Protein AF-A0A060JPW5-F1 (afdb_monomer)

Secondary structure (DSSP, 8-state):
--HHHHHHHHHHHHTTSS-------------TTS-SEEEEPPPPEEE-SSEEEEEEEEEE-SSS-EEEEEEEEESSTTEE--S-EEEEE-TT-EEEEEEEEEE-S-EEEEEEEEEE-TTS-EEEEEEEEEEEE-TTHHHHHHHHHHHHHHHHHHHHHHHHHHHHHHHHHHHHHHHHHHHHHTT-

Solvent-accessible surface area (backbone atoms only — not comparable to full-atom values): 10565 Å² total; per-residue (Å²): 143,62,64,69,61,51,50,53,53,51,53,57,58,62,69,66,71,78,80,76,80,76,75,75,77,81,75,74,74,76,61,88,74,79,56,50,55,38,73,50,88,70,78,83,46,80,39,78,46,44,59,52,65,49,74,44,37,36,37,28,52,42,84,56,71,44,66,35,30,40,32,54,46,58,78,49,87,37,46,49,58,59,81,60,46,82,45,79,34,48,36,66,31,75,41,74,46,72,45,61,37,35,51,73,44,70,46,81,42,44,34,43,32,39,37,24,40,90,86,69,49,70,41,62,74,69,46,78,43,56,34,39,34,40,49,61,53,64,59,54,51,50,51,53,53,52,50,50,52,53,50,52,50,52,52,51,50,53,53,51,55,55,53,54,50,55,52,52,63,45,51,56,51,52,54,53,52,52,58,62,66,74,74,120

Nearest PDB structures (foldseek):
  7e1y-assembly1_H  TM=8.013E-01  e=3.112E-05  Staphylothermus marinus F1
  7ad7-assembly1_A  TM=7.385E-01  e=9.198E-05  Homo sapiens
  8jmw-assembly1_A  TM=6.868E-01  e=1.762E-04  Bacillus amyloliquefaciens
  1m1s-assembly1_A  TM=5.688E-01  e=4.308E-05  Caenorhabditis elegans
  1row-assembly2_B  TM=5.846E-01  e=3.971E-04  Caenorhabditis elegans

pLDDT: mean 78.48, std 16.04, range [42.69, 98.31]

Mean predicted aligned error: 15.2 Å

Structure (mmCIF, N/CA/C/O backbone):
data_AF-A0A060JPW5-F1
#
_entry.id   AF-A0A060JPW5-F1
#
loop_
_atom_site.group_PDB
_atom_site.id
_atom_site.type_symbol
_atom_site.label_atom_id
_atom_site.label_alt_id
_atom_site.label_comp_id
_atom_site.label_asym_id
_atom_site.label_entity_id
_atom_site.label_seq_id
_atom_site.pdbx_PDB_ins_code
_atom_site.Cartn_x
_atom_site.Cartn_y
_atom_site.Cartn_z
_atom_site.occupancy
_atom_site.B_iso_or_equiv
_atom_site.auth_seq_id
_atom_site.auth_comp_id
_atom_site.auth_asym_id
_atom_site.auth_atom_id
_atom_site.pdbx_PDB_model_num
ATOM 1 N N . MET A 1 1 ? 50.101 -51.373 -5.325 1.00 61.00 1 MET A N 1
ATOM 2 C CA . MET A 1 1 ? 49.292 -50.523 -4.421 1.00 61.00 1 MET A CA 1
ATOM 3 C C . MET A 1 1 ? 49.277 -49.040 -4.855 1.00 61.00 1 MET A C 1
ATOM 5 O O . MET A 1 1 ? 49.108 -48.170 -4.012 1.00 61.00 1 MET A O 1
ATOM 9 N N . ASP A 1 2 ? 49.403 -48.739 -6.162 1.00 61.19 2 ASP A N 1
ATOM 10 C CA . ASP A 1 2 ? 49.471 -47.357 -6.699 1.00 61.19 2 ASP A CA 1
ATOM 11 C C . ASP A 1 2 ? 48.404 -47.020 -7.761 1.00 61.19 2 ASP A C 1
ATOM 13 O O . ASP A 1 2 ? 48.272 -45.867 -8.169 1.00 61.19 2 ASP A O 1
ATOM 17 N N . CYS A 1 3 ? 47.592 -47.993 -8.191 1.00 53.66 3 CYS A N 1
ATOM 18 C CA . CYS A 1 3 ? 46.545 -47.762 -9.194 1.00 53.66 3 CYS A CA 1
ATOM 19 C C . CYS A 1 3 ? 45.312 -47.058 -8.590 1.00 53.66 3 CYS A C 1
ATOM 21 O O . CYS A 1 3 ? 44.763 -46.134 -9.186 1.00 53.66 3 CYS A O 1
ATOM 23 N N . GLU A 1 4 ? 44.946 -47.387 -7.347 1.00 60.31 4 GLU A N 1
ATOM 24 C CA . GLU A 1 4 ? 43.792 -46.789 -6.660 1.00 60.31 4 GLU A CA 1
ATOM 25 C C . GLU A 1 4 ? 43.984 -45.285 -6.381 1.00 60.31 4 GLU A C 1
ATOM 27 O O . GLU A 1 4 ? 43.052 -44.490 -6.501 1.00 60.31 4 GLU A O 1
ATOM 32 N N . LYS A 1 5 ? 45.222 -44.859 -6.084 1.00 56.62 5 LYS A N 1
ATOM 33 C CA . LYS A 1 5 ? 45.563 -43.444 -5.857 1.00 56.62 5 LYS A CA 1
ATOM 34 C C . LYS A 1 5 ? 45.535 -42.625 -7.150 1.00 56.62 5 LYS A C 1
ATOM 36 O O . LYS A 1 5 ? 45.153 -41.456 -7.123 1.00 56.62 5 LYS A O 1
ATOM 41 N N . ARG A 1 6 ? 45.912 -43.231 -8.283 1.00 58.97 6 ARG A N 1
ATOM 42 C CA . ARG A 1 6 ? 45.837 -42.612 -9.620 1.00 58.97 6 ARG A CA 1
ATOM 43 C C . ARG A 1 6 ? 44.385 -42.487 -10.083 1.00 58.97 6 ARG A C 1
ATOM 45 O O . ARG A 1 6 ? 44.013 -41.432 -10.584 1.00 58.97 6 ARG A O 1
ATOM 52 N N . LEU A 1 7 ? 43.562 -43.502 -9.819 1.00 60.56 7 LEU A N 1
ATOM 53 C CA . LEU A 1 7 ? 42.135 -43.505 -10.142 1.00 60.56 7 LEU A CA 1
ATOM 54 C C . LEU A 1 7 ? 41.361 -42.450 -9.334 1.00 60.56 7 LEU A C 1
ATOM 56 O O . LEU A 1 7 ? 40.610 -41.670 -9.911 1.00 60.56 7 LEU A O 1
ATOM 60 N N . LYS A 1 8 ? 41.623 -42.332 -8.024 1.00 54.22 8 LYS A N 1
ATOM 61 C CA . LYS A 1 8 ? 41.044 -41.271 -7.177 1.00 54.22 8 LYS A CA 1
ATOM 62 C C . LYS A 1 8 ? 41.496 -39.865 -7.603 1.00 54.22 8 LYS A C 1
ATOM 64 O O . LYS A 1 8 ? 40.681 -38.947 -7.601 1.00 54.22 8 LYS A O 1
ATOM 69 N N . LYS A 1 9 ? 42.758 -39.693 -8.032 1.00 56.84 9 LYS A N 1
ATOM 70 C CA . LYS A 1 9 ? 43.257 -38.416 -8.587 1.00 56.84 9 LYS A CA 1
ATOM 71 C C . LYS A 1 9 ? 42.586 -38.041 -9.910 1.00 56.84 9 LYS A C 1
ATOM 73 O O . LYS A 1 9 ? 42.303 -36.868 -10.113 1.00 56.84 9 LYS A O 1
ATOM 78 N N . LEU A 1 10 ? 42.313 -39.009 -10.785 1.00 58.03 10 LEU A N 1
ATOM 79 C CA . LEU A 1 10 ? 41.628 -38.760 -12.058 1.00 58.03 10 LEU A CA 1
ATOM 80 C C . LEU A 1 10 ? 40.139 -38.437 -11.854 1.00 58.03 10 LEU A C 1
ATOM 82 O O . LEU A 1 10 ? 39.627 -37.531 -12.504 1.00 58.03 10 LEU A O 1
ATOM 86 N N . ILE A 1 11 ? 39.475 -39.085 -10.890 1.00 57.72 11 ILE A N 1
ATOM 87 C CA . ILE A 1 11 ? 38.088 -38.765 -10.505 1.00 57.72 11 ILE A CA 1
ATOM 88 C C . ILE A 1 11 ? 37.996 -37.364 -9.878 1.00 57.72 11 ILE A C 1
ATOM 90 O O . ILE A 1 11 ? 37.073 -36.615 -10.189 1.00 57.72 11 ILE A O 1
ATOM 94 N N . ALA A 1 12 ? 38.976 -36.967 -9.058 1.00 52.72 12 ALA A N 1
ATOM 95 C CA . ALA A 1 12 ? 39.021 -35.628 -8.467 1.00 52.72 12 ALA A CA 1
ATOM 96 C C . ALA A 1 12 ? 39.239 -34.512 -9.508 1.00 52.72 12 ALA A C 1
ATOM 98 O O . ALA A 1 12 ? 38.725 -33.411 -9.334 1.00 52.72 12 ALA A O 1
ATOM 99 N N . ILE A 1 13 ? 39.958 -34.792 -10.601 1.00 53.81 13 ILE A N 1
ATOM 100 C CA . ILE A 1 13 ? 40.148 -33.835 -11.703 1.00 53.81 13 ILE A CA 1
ATOM 101 C C . ILE A 1 13 ? 38.883 -33.742 -12.570 1.00 53.81 13 ILE A C 1
ATOM 103 O O . ILE A 1 13 ? 38.528 -32.651 -13.007 1.00 53.81 13 ILE A O 1
ATOM 107 N N . LEU A 1 14 ? 38.150 -34.845 -12.761 1.00 49.16 14 LEU A N 1
ATOM 108 C CA . LEU A 1 14 ? 36.895 -34.835 -13.523 1.00 49.16 14 LEU A CA 1
ATOM 109 C C . LEU A 1 14 ? 35.758 -34.097 -12.785 1.00 49.16 14 LEU A C 1
ATOM 111 O O . LEU A 1 14 ? 34.927 -33.451 -13.417 1.00 49.16 14 LEU A O 1
ATOM 115 N N . LEU A 1 15 ? 35.754 -34.128 -11.447 1.00 45.34 15 LEU A N 1
ATOM 116 C CA . LEU A 1 15 ? 34.790 -33.401 -10.605 1.00 45.34 15 LEU A CA 1
ATOM 117 C C . LEU A 1 15 ? 35.038 -31.883 -10.531 1.00 45.34 15 LEU A C 1
ATOM 119 O O . LEU A 1 15 ? 34.182 -31.156 -10.035 1.00 45.34 15 LEU A O 1
ATOM 123 N N . ALA A 1 16 ? 36.163 -31.390 -11.056 1.00 43.91 16 ALA A N 1
ATOM 124 C CA . ALA A 1 16 ? 36.493 -29.963 -11.070 1.00 43.91 16 ALA A CA 1
ATOM 125 C C . ALA A 1 16 ? 36.039 -29.223 -12.348 1.00 43.91 16 ALA A C 1
ATOM 127 O O . ALA A 1 16 ? 36.183 -28.006 -12.425 1.00 43.91 16 ALA A O 1
ATOM 128 N N . VAL A 1 17 ? 35.486 -29.923 -13.350 1.00 47.47 17 VAL A N 1
ATOM 129 C CA . VAL A 1 17 ? 35.137 -29.325 -14.661 1.00 47.47 17 VAL A CA 1
ATOM 130 C C . VAL A 1 17 ? 33.642 -28.972 -14.789 1.00 47.47 17 VAL A C 1
ATOM 132 O O . VAL A 1 17 ? 33.237 -28.320 -15.744 1.00 47.47 17 VAL A O 1
ATOM 135 N N . ALA A 1 18 ? 32.802 -29.310 -13.806 1.00 47.91 18 ALA A N 1
ATOM 136 C CA . ALA A 1 18 ? 31.350 -29.092 -13.891 1.00 47.91 18 ALA A CA 1
ATOM 137 C C . ALA A 1 18 ? 30.840 -27.762 -13.292 1.00 47.91 18 ALA A C 1
ATOM 139 O O . ALA A 1 18 ? 29.632 -27.561 -13.187 1.00 47.91 18 ALA A O 1
ATOM 140 N N . SER A 1 19 ? 31.718 -26.834 -12.909 1.00 50.81 19 SER A N 1
ATOM 141 C CA . SER A 1 19 ? 31.329 -25.548 -12.310 1.00 50.81 19 SER A CA 1
ATOM 142 C C . SER A 1 19 ? 31.611 -24.367 -13.235 1.00 50.81 19 SER A C 1
ATOM 144 O O . SER A 1 19 ? 32.435 -23.513 -12.930 1.00 50.81 19 SER A O 1
ATOM 146 N N . VAL A 1 20 ? 30.900 -24.305 -14.363 1.00 49.97 20 VAL A N 1
ATOM 147 C CA . VAL A 1 20 ? 30.745 -23.071 -15.151 1.00 49.97 20 VAL A CA 1
ATOM 148 C C . VAL A 1 20 ? 29.283 -22.940 -15.593 1.00 49.97 20 VAL A C 1
ATOM 150 O O . VAL A 1 20 ? 28.957 -22.923 -16.772 1.00 49.97 20 VAL A O 1
ATOM 153 N N . PHE A 1 21 ? 28.367 -22.843 -14.628 1.00 48.66 21 PHE A N 1
ATOM 154 C CA . PHE A 1 21 ? 27.161 -22.046 -14.848 1.00 48.66 21 PHE A CA 1
ATOM 155 C C . PHE A 1 21 ? 27.532 -20.612 -14.483 1.00 48.66 21 PHE A C 1
ATOM 157 O O . PHE A 1 21 ? 27.471 -20.208 -13.323 1.00 48.66 21 PHE A O 1
ATOM 164 N N . VAL A 1 22 ? 28.002 -19.863 -15.483 1.00 51.06 22 VAL A N 1
ATOM 165 C CA . VAL A 1 22 ? 28.142 -18.410 -15.387 1.00 51.06 22 VAL A CA 1
ATOM 166 C C . VAL A 1 22 ? 26.735 -17.861 -15.186 1.00 51.06 22 VAL A C 1
ATOM 168 O O . VAL A 1 22 ? 25.954 -17.761 -16.129 1.00 51.06 22 VAL A O 1
ATOM 171 N N . GLY A 1 23 ? 26.390 -17.543 -13.939 1.00 42.69 23 GLY A N 1
ATOM 172 C CA . GLY A 1 23 ? 25.286 -16.640 -13.664 1.00 42.69 23 GLY A CA 1
ATOM 173 C C . GLY A 1 23 ? 25.625 -15.325 -14.344 1.00 42.69 23 GLY A C 1
ATOM 174 O O . GLY A 1 23 ? 26.547 -14.633 -13.919 1.00 42.69 23 GLY A O 1
ATOM 175 N N . VAL A 1 24 ? 24.942 -15.022 -15.446 1.00 61.81 24 VAL A N 1
ATOM 176 C CA . VAL A 1 24 ? 25.080 -13.731 -16.116 1.00 61.81 24 VAL A CA 1
ATOM 177 C C . VAL A 1 24 ? 24.700 -12.674 -15.078 1.00 61.81 24 VAL A C 1
ATOM 179 O O . VAL A 1 24 ? 23.572 -12.721 -14.578 1.00 61.81 24 VAL A O 1
ATOM 182 N N . PRO A 1 25 ? 25.592 -11.744 -14.693 1.00 49.09 25 PRO A N 1
ATOM 183 C CA . PRO A 1 25 ? 25.147 -10.605 -13.917 1.00 49.09 25 PRO A CA 1
ATOM 184 C C . PRO A 1 25 ? 24.157 -9.852 -14.805 1.00 49.09 25 PRO A C 1
ATOM 186 O O . PRO A 1 25 ? 24.499 -9.415 -15.907 1.00 49.09 25 PRO A O 1
ATOM 189 N N . ALA A 1 26 ? 22.906 -9.762 -14.355 1.00 48.16 26 ALA A N 1
ATOM 190 C CA . ALA A 1 26 ? 21.937 -8.850 -14.931 1.00 48.16 26 ALA A CA 1
ATOM 191 C C . ALA A 1 26 ? 22.532 -7.450 -14.772 1.00 48.16 26 ALA A C 1
ATOM 193 O O . ALA A 1 26 ? 22.539 -6.878 -13.681 1.00 48.16 26 ALA A O 1
ATOM 194 N N . HIS A 1 27 ? 23.131 -6.945 -15.846 1.00 45.03 27 HIS A N 1
ATOM 195 C CA . HIS A 1 27 ? 23.618 -5.585 -15.895 1.00 45.03 27 HIS A CA 1
ATOM 196 C C . HIS A 1 27 ? 22.369 -4.713 -15.834 1.00 45.03 27 HIS A C 1
ATOM 198 O O . HIS A 1 27 ? 21.621 -4.613 -16.806 1.00 45.03 27 HIS A O 1
ATOM 204 N N . ALA A 1 28 ? 22.101 -4.149 -14.658 1.00 48.56 28 ALA A N 1
ATOM 205 C CA . ALA A 1 28 ? 21.152 -3.064 -14.527 1.00 48.56 28 ALA A CA 1
ATOM 206 C C . ALA A 1 28 ? 21.654 -1.951 -15.449 1.00 48.56 28 ALA A C 1
ATOM 208 O O . ALA A 1 28 ? 22.717 -1.379 -15.209 1.00 48.56 28 ALA A O 1
ATOM 209 N N . VAL A 1 29 ? 20.931 -1.710 -16.543 1.00 47.00 29 VAL A N 1
ATOM 210 C CA . VAL A 1 29 ? 21.206 -0.594 -17.444 1.00 47.00 29 VAL A CA 1
ATOM 211 C C . VAL A 1 29 ? 20.957 0.675 -16.637 1.00 47.00 29 VAL A C 1
ATOM 213 O O . VAL A 1 29 ? 19.820 1.086 -16.417 1.00 47.00 29 VAL A O 1
ATOM 216 N N . GLU A 1 30 ? 22.031 1.255 -16.113 1.00 47.31 30 GLU A N 1
ATOM 217 C CA . GLU A 1 30 ? 22.015 2.582 -15.520 1.00 47.31 30 GLU A CA 1
ATOM 218 C C . GLU A 1 30 ? 22.024 3.575 -16.684 1.00 47.31 30 GLU A C 1
ATOM 220 O O . GLU A 1 30 ? 23.084 3.962 -17.176 1.00 47.31 30 GLU A O 1
ATOM 225 N N . THR A 1 31 ? 20.838 3.931 -17.192 1.00 50.12 31 THR A N 1
ATOM 226 C CA . THR A 1 31 ? 20.723 5.028 -18.155 1.00 50.12 31 THR A CA 1
ATOM 227 C C . THR A 1 31 ? 21.075 6.322 -17.431 1.00 50.12 31 THR A C 1
ATOM 229 O O . THR A 1 31 ? 20.327 6.852 -16.610 1.00 50.12 31 THR A O 1
ATOM 232 N N . LYS A 1 32 ? 22.286 6.805 -17.702 1.00 51.19 32 LYS A N 1
ATOM 233 C CA . LYS A 1 32 ? 22.878 7.998 -17.096 1.00 51.19 32 LYS A CA 1
ATOM 234 C C . LYS A 1 32 ? 22.275 9.314 -17.609 1.00 51.19 32 LYS A C 1
ATOM 236 O O . LYS A 1 32 ? 22.702 10.367 -17.152 1.00 51.19 32 LYS A O 1
ATOM 241 N N . ASP A 1 33 ? 21.251 9.254 -18.464 1.00 49.88 33 ASP A N 1
ATOM 242 C CA . ASP A 1 33 ? 20.794 10.397 -19.266 1.00 49.88 33 ASP A CA 1
ATOM 243 C C . ASP A 1 33 ? 19.310 10.767 -19.074 1.00 49.88 33 ASP A C 1
ATOM 245 O O . ASP A 1 33 ? 18.743 11.510 -19.865 1.00 49.88 33 ASP A O 1
ATOM 249 N N . GLY A 1 34 ? 18.635 10.273 -18.029 1.00 61.44 34 GLY A N 1
ATOM 250 C CA . GLY A 1 34 ? 17.226 10.628 -17.766 1.00 61.44 34 GLY A CA 1
ATOM 251 C C . GLY A 1 34 ? 16.216 10.059 -18.778 1.00 61.44 34 GLY A C 1
ATOM 252 O O . GLY A 1 34 ? 15.005 10.197 -18.591 1.00 61.44 34 GLY A O 1
ATOM 253 N N . GLU A 1 35 ? 16.696 9.362 -19.805 1.00 71.44 35 GLU A N 1
ATOM 254 C CA . GLU A 1 35 ? 15.904 8.546 -20.717 1.00 71.44 35 GLU A CA 1
ATOM 255 C C . GLU A 1 35 ? 15.689 7.138 -20.135 1.00 71.44 35 GLU A C 1
ATOM 257 O O . GLU A 1 35 ? 16.626 6.464 -19.700 1.00 71.44 35 GLU A O 1
ATOM 262 N N . GLY A 1 36 ? 14.434 6.697 -20.062 1.00 79.81 36 GLY A N 1
ATOM 263 C CA . GLY A 1 36 ? 14.046 5.427 -19.467 1.00 79.81 36 GLY A CA 1
ATOM 264 C C . GLY A 1 36 ? 12.660 5.434 -18.826 1.00 79.81 36 GLY A C 1
ATOM 265 O O . GLY A 1 36 ? 11.957 6.442 -18.754 1.00 79.81 36 GLY A O 1
ATOM 266 N N . ILE A 1 37 ? 12.280 4.269 -18.306 1.00 80.25 37 ILE A N 1
ATOM 267 C CA . ILE A 1 37 ? 11.094 4.116 -17.463 1.00 80.25 37 ILE A CA 1
ATOM 268 C C . ILE A 1 37 ? 11.555 3.893 -16.040 1.00 80.25 37 ILE A C 1
ATOM 270 O O . ILE A 1 37 ? 12.360 3.002 -15.776 1.00 80.25 37 ILE A O 1
ATOM 274 N N . TYR A 1 38 ? 11.051 4.695 -15.113 1.00 81.19 38 TYR A N 1
ATOM 275 C CA . TYR A 1 38 ? 11.470 4.606 -13.723 1.00 81.19 38 TYR A CA 1
ATOM 276 C C . TYR A 1 38 ? 10.357 5.004 -12.760 1.00 81.19 38 TYR A C 1
ATOM 278 O O . TYR A 1 38 ? 9.448 5.774 -13.085 1.00 81.19 38 TYR A O 1
ATOM 286 N N . ILE A 1 39 ? 10.438 4.453 -11.547 1.00 79.00 39 ILE A N 1
ATOM 287 C CA . ILE A 1 39 ? 9.568 4.838 -10.439 1.00 79.00 39 ILE A CA 1
ATOM 288 C C . ILE A 1 39 ? 10.030 6.201 -9.922 1.00 79.00 39 ILE A C 1
ATOM 290 O O . ILE A 1 39 ? 11.198 6.377 -9.573 1.00 79.00 39 ILE A O 1
ATOM 294 N N . VAL A 1 40 ? 9.103 7.150 -9.829 1.00 77.00 40 VAL A N 1
ATOM 295 C CA . VAL A 1 40 ? 9.313 8.410 -9.115 1.00 77.00 40 VAL A CA 1
ATOM 296 C C . VAL A 1 40 ? 8.938 8.172 -7.655 1.00 77.00 40 VAL A C 1
ATOM 298 O O . VAL A 1 40 ? 7.798 7.816 -7.350 1.00 77.00 40 VAL A O 1
ATOM 301 N N . THR A 1 41 ? 9.907 8.305 -6.748 1.00 61.19 41 THR A N 1
ATOM 302 C CA . THR A 1 41 ? 9.715 8.031 -5.317 1.00 61.19 41 THR A CA 1
ATOM 303 C C . THR A 1 41 ? 8.591 8.895 -4.739 1.00 61.19 41 THR A C 1
ATOM 305 O O . THR A 1 41 ? 8.693 10.119 -4.715 1.00 61.19 41 THR A O 1
ATOM 308 N N . GLY A 1 42 ? 7.524 8.249 -4.262 1.00 60.16 42 GLY A N 1
ATOM 309 C CA . GLY A 1 42 ? 6.471 8.881 -3.465 1.00 60.16 42 GLY A CA 1
ATOM 310 C C . GLY A 1 42 ? 6.832 8.944 -1.975 1.00 60.16 42 GLY A C 1
ATOM 311 O O . GLY A 1 42 ? 7.703 8.213 -1.507 1.00 60.16 42 GLY A O 1
ATOM 312 N N . SER A 1 43 ? 6.169 9.834 -1.234 1.00 52.44 43 SER A N 1
ATOM 313 C CA . SER A 1 43 ? 6.354 10.050 0.213 1.00 52.44 43 SER A CA 1
ATOM 314 C C . SER A 1 43 ? 5.851 8.879 1.084 1.00 52.44 43 SER A C 1
ATOM 316 O O . SER A 1 43 ? 5.176 7.983 0.581 1.00 52.44 43 SER A O 1
ATOM 318 N N . GLU A 1 44 ? 6.168 8.885 2.393 1.00 56.56 44 GLU A N 1
ATOM 319 C CA . GLU A 1 44 ? 5.706 7.871 3.367 1.00 56.56 44 GLU A CA 1
ATOM 320 C C . GLU A 1 44 ? 4.172 7.718 3.377 1.00 56.56 44 GLU A C 1
ATOM 322 O O . GLU A 1 44 ? 3.441 8.710 3.341 1.00 56.56 44 GLU A O 1
ATOM 327 N N . ILE A 1 45 ? 3.674 6.475 3.453 1.00 60.00 45 ILE A N 1
ATOM 328 C CA . ILE A 1 45 ? 2.237 6.163 3.359 1.00 60.00 45 ILE A CA 1
ATOM 329 C C . ILE A 1 45 ? 1.739 5.574 4.683 1.00 60.00 45 ILE A C 1
ATOM 331 O O . ILE A 1 45 ? 2.235 4.549 5.150 1.00 60.00 45 ILE A O 1
ATOM 335 N N . ASN A 1 46 ? 0.703 6.179 5.268 1.00 61.16 46 ASN A N 1
ATOM 336 C CA . ASN A 1 46 ? 0.004 5.629 6.432 1.00 61.16 46 ASN A CA 1
ATOM 337 C C . ASN A 1 46 ? -1.290 4.930 5.996 1.00 61.16 46 ASN A C 1
ATOM 339 O O . ASN A 1 46 ? -2.128 5.539 5.329 1.00 61.16 46 ASN A O 1
ATOM 343 N N . LEU A 1 47 ? -1.466 3.662 6.375 1.00 64.12 47 LEU A N 1
ATOM 344 C CA . LEU A 1 47 ? -2.646 2.880 6.022 1.00 64.12 47 LEU A CA 1
ATOM 345 C C . LEU A 1 47 ? -3.610 2.794 7.212 1.00 64.12 47 LEU A C 1
ATOM 347 O O . LEU A 1 47 ? -3.321 2.154 8.223 1.00 64.12 47 LEU A O 1
ATOM 351 N N . VAL A 1 48 ? -4.782 3.414 7.055 1.00 60.19 48 VAL A N 1
ATOM 352 C CA . VAL A 1 48 ? -5.817 3.535 8.104 1.00 60.19 48 VAL A CA 1
ATOM 353 C C . VAL A 1 48 ? -6.983 2.549 7.895 1.00 60.19 48 VAL A C 1
ATOM 355 O O . VAL A 1 48 ? -7.984 2.609 8.597 1.00 60.19 48 VAL A O 1
ATOM 358 N N . ALA A 1 49 ? -6.879 1.637 6.924 1.00 60.84 49 ALA A N 1
ATOM 359 C CA . ALA A 1 49 ? -7.944 0.702 6.551 1.00 60.84 49 ALA A CA 1
ATOM 360 C C . ALA A 1 49 ? -7.404 -0.713 6.283 1.00 60.84 49 ALA A C 1
ATOM 362 O O . ALA A 1 49 ? -6.219 -0.888 5.990 1.00 60.84 49 ALA A O 1
ATOM 363 N N . ARG A 1 50 ? -8.281 -1.730 6.339 1.00 65.06 50 ARG A N 1
ATOM 364 C CA . ARG A 1 50 ? -7.927 -3.137 6.045 1.00 65.06 50 ARG A CA 1
ATOM 365 C C . ARG A 1 50 ? -7.483 -3.364 4.599 1.00 65.06 50 ARG A C 1
ATOM 367 O O . ARG A 1 50 ? -6.698 -4.267 4.342 1.00 65.06 50 ARG A O 1
ATOM 374 N N . SER A 1 51 ? -7.963 -2.560 3.658 1.00 74.75 51 SER A N 1
ATOM 375 C CA . SER A 1 51 ? -7.541 -2.598 2.259 1.00 74.75 51 SER A CA 1
ATOM 376 C C . SER A 1 51 ? -7.368 -1.178 1.731 1.00 74.75 51 SER A C 1
ATOM 378 O O . SER A 1 51 ? -8.085 -0.2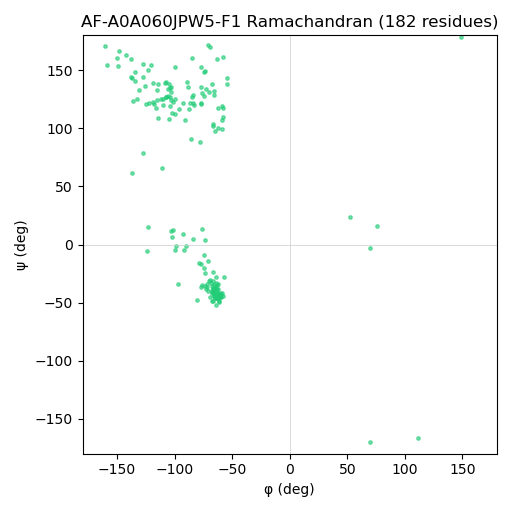64 2.140 1.00 74.75 51 SER A O 1
ATOM 380 N N . SER A 1 52 ? -6.375 -0.966 0.869 1.00 80.38 52 SER A N 1
ATOM 381 C CA . SER A 1 52 ? -6.163 0.316 0.187 1.00 80.38 52 SER A CA 1
ATOM 382 C C . SER A 1 52 ? -5.291 0.137 -1.048 1.00 80.38 52 SER A C 1
ATOM 384 O O . SER A 1 52 ? -4.716 -0.925 -1.271 1.00 80.38 52 SER A O 1
ATOM 386 N N . ASN A 1 53 ? -5.184 1.191 -1.848 1.00 86.19 53 ASN A N 1
ATOM 387 C CA . ASN A 1 53 ? -4.306 1.238 -3.003 1.00 86.19 53 ASN A CA 1
ATOM 388 C C . ASN A 1 53 ? -3.076 2.083 -2.691 1.00 86.19 53 ASN A C 1
ATOM 390 O O . ASN A 1 53 ? -3.195 3.245 -2.307 1.00 86.19 53 ASN A O 1
ATOM 394 N N . ILE A 1 54 ? -1.897 1.515 -2.918 1.00 85.44 54 ILE A N 1
ATOM 395 C CA . ILE A 1 54 ? -0.632 2.238 -2.840 1.00 85.44 54 ILE A CA 1
ATOM 396 C C . ILE A 1 54 ? -0.389 2.937 -4.179 1.00 85.44 54 ILE A C 1
ATOM 398 O O . ILE A 1 54 ? -0.347 2.251 -5.205 1.00 85.44 54 ILE A O 1
ATOM 402 N N . PRO A 1 55 ? -0.241 4.274 -4.201 1.00 88.19 55 PRO A N 1
ATOM 403 C CA . PRO A 1 55 ? 0.121 4.994 -5.409 1.00 88.19 55 PRO A CA 1
ATOM 404 C C . PRO A 1 55 ? 1.621 4.841 -5.683 1.00 88.19 55 PRO A C 1
ATOM 406 O O . PRO A 1 55 ? 2.455 5.232 -4.869 1.00 88.19 55 PRO A O 1
ATOM 409 N N . ILE A 1 56 ? 1.965 4.305 -6.850 1.00 87.00 56 ILE A N 1
ATOM 410 C CA . ILE A 1 56 ? 3.337 4.276 -7.366 1.00 87.00 56 ILE A CA 1
ATOM 411 C C . ILE A 1 56 ? 3.364 5.106 -8.642 1.00 87.00 56 ILE A C 1
ATOM 413 O O . ILE A 1 56 ? 2.676 4.786 -9.609 1.00 87.00 56 ILE A O 1
ATOM 417 N N . GLN A 1 57 ? 4.135 6.190 -8.643 1.00 89.12 57 GLN A N 1
ATOM 418 C CA . GLN A 1 57 ? 4.283 7.039 -9.820 1.00 89.12 57 GLN A CA 1
ATOM 419 C C . GLN A 1 57 ? 5.346 6.457 -10.744 1.00 89.12 57 GLN A C 1
ATOM 421 O O . GLN A 1 57 ? 6.460 6.162 -10.313 1.00 89.12 57 GLN A O 1
ATOM 426 N N . ILE A 1 58 ? 5.001 6.298 -12.015 1.00 89.75 58 ILE A N 1
ATOM 427 C CA . ILE A 1 58 ? 5.872 5.745 -13.046 1.00 89.75 58 ILE A CA 1
ATOM 428 C C . ILE A 1 58 ? 5.996 6.788 -14.135 1.00 89.75 58 ILE A C 1
ATOM 430 O O . ILE A 1 58 ? 4.990 7.200 -14.714 1.00 89.75 58 ILE A O 1
ATOM 434 N N . LYS A 1 59 ? 7.225 7.210 -14.409 1.00 89.00 59 LYS A N 1
ATOM 435 C CA . LYS A 1 59 ? 7.520 8.149 -15.482 1.00 89.00 59 LYS A CA 1
ATOM 436 C C . LYS A 1 59 ? 8.098 7.391 -16.667 1.00 89.00 59 LYS A C 1
ATOM 438 O O . LYS A 1 59 ? 9.008 6.583 -16.493 1.00 89.00 59 LYS A O 1
ATOM 443 N N . ASN A 1 60 ? 7.559 7.669 -17.846 1.00 90.62 60 ASN A N 1
ATOM 444 C CA . ASN A 1 60 ? 8.091 7.225 -19.122 1.00 90.62 60 ASN A CA 1
ATOM 445 C C . ASN A 1 60 ? 8.654 8.442 -19.857 1.00 90.62 60 ASN A C 1
ATOM 447 O O . ASN A 1 60 ? 7.921 9.395 -20.108 1.00 90.62 60 ASN A O 1
ATOM 451 N N . THR A 1 61 ? 9.948 8.434 -20.165 1.00 90.25 61 THR A N 1
ATOM 452 C CA . THR A 1 61 ? 10.575 9.485 -20.981 1.00 90.25 61 THR A CA 1
ATOM 453 C C . THR A 1 61 ? 10.742 9.093 -22.446 1.00 90.25 61 THR A C 1
ATOM 455 O O . THR A 1 61 ? 11.180 9.920 -23.235 1.00 90.25 61 THR A O 1
ATOM 458 N N . PHE A 1 62 ? 10.350 7.879 -22.845 1.00 89.50 62 PHE A N 1
ATOM 459 C CA . PHE A 1 62 ? 10.276 7.509 -24.258 1.00 89.50 62 PHE A CA 1
ATOM 460 C C . PHE A 1 62 ? 9.079 8.182 -24.935 1.00 89.50 62 PHE A C 1
ATOM 462 O O . PHE A 1 62 ? 8.037 8.354 -24.312 1.00 89.50 62 PHE A O 1
ATOM 469 N N . ALA A 1 63 ? 9.190 8.474 -26.233 1.00 91.19 63 ALA A N 1
ATOM 470 C CA . ALA A 1 63 ? 8.081 8.991 -27.044 1.00 91.19 63 ALA A CA 1
ATOM 471 C C . ALA A 1 63 ? 6.978 7.948 -27.322 1.00 91.19 63 ALA A C 1
ATOM 473 O O . ALA A 1 63 ? 5.886 8.292 -27.767 1.00 91.19 63 ALA A O 1
ATOM 474 N N . SER A 1 64 ? 7.254 6.665 -27.077 1.00 91.50 64 SER A N 1
ATOM 475 C CA . SER A 1 64 ? 6.326 5.560 -27.305 1.00 91.50 64 SER A CA 1
ATOM 476 C C . SER A 1 64 ? 5.626 5.102 -26.027 1.00 91.50 64 SER A C 1
ATOM 478 O O . SER A 1 64 ? 6.156 5.196 -24.918 1.00 91.50 64 SER A O 1
ATOM 480 N N . ASP A 1 65 ? 4.428 4.546 -26.202 1.00 92.38 65 ASP A N 1
ATOM 481 C CA . ASP A 1 65 ? 3.690 3.867 -25.141 1.00 92.38 65 ASP A CA 1
ATOM 482 C C . ASP A 1 65 ? 4.427 2.602 -24.693 1.00 92.38 65 ASP A C 1
ATOM 484 O O . ASP A 1 65 ? 4.780 1.756 -25.519 1.00 92.38 65 ASP A O 1
ATOM 488 N N . VAL A 1 66 ? 4.576 2.419 -23.380 1.00 90.88 66 VAL A N 1
ATOM 489 C CA . VAL A 1 66 ? 5.187 1.212 -22.819 1.00 90.88 66 VAL A CA 1
ATOM 490 C C . VAL A 1 66 ? 4.276 0.562 -21.789 1.00 90.88 66 VAL A C 1
ATOM 492 O O . VAL A 1 66 ? 3.662 1.221 -20.951 1.00 90.88 66 VAL A O 1
ATOM 495 N N . VAL A 1 67 ? 4.176 -0.765 -21.862 1.00 93.06 67 VAL A N 1
ATOM 496 C CA . VAL A 1 67 ? 3.454 -1.584 -20.888 1.00 93.06 67 VAL A CA 1
ATOM 497 C C . VAL A 1 67 ? 4.467 -2.251 -19.975 1.00 93.06 67 VAL A C 1
ATOM 499 O O . VAL A 1 67 ? 5.368 -2.950 -20.440 1.00 93.06 67 VAL A O 1
ATOM 502 N N . VAL A 1 68 ? 4.307 -2.036 -18.675 1.00 92.25 68 VAL A N 1
ATOM 503 C CA . VAL A 1 68 ? 5.204 -2.573 -17.653 1.00 92.25 68 VAL A CA 1
ATOM 504 C C . VAL A 1 68 ? 4.434 -3.316 -16.573 1.00 92.25 68 VAL A C 1
ATOM 506 O O . VAL A 1 68 ? 3.261 -3.034 -16.324 1.00 92.25 68 VAL A O 1
ATOM 509 N N . HIS A 1 69 ? 5.105 -4.248 -15.904 1.00 94.50 69 HIS A N 1
ATOM 510 C CA . HIS A 1 69 ? 4.589 -4.926 -14.725 1.00 94.50 69 HIS A CA 1
ATOM 511 C C . HIS A 1 69 ? 5.208 -4.326 -13.472 1.00 94.50 69 HIS A C 1
ATOM 513 O O . HIS A 1 69 ? 6.425 -4.293 -13.308 1.00 94.50 69 HIS A O 1
ATOM 519 N N . VAL A 1 70 ? 4.354 -3.842 -12.578 1.00 92.31 70 VAL A N 1
ATOM 520 C CA . VAL A 1 70 ? 4.770 -3.337 -11.274 1.00 92.31 70 VAL A CA 1
ATOM 521 C C . VAL A 1 70 ? 4.683 -4.472 -10.273 1.00 92.31 70 VAL A C 1
ATOM 523 O O . VAL A 1 70 ? 3.606 -5.028 -10.047 1.00 92.31 70 VAL A O 1
ATOM 526 N N . HIS A 1 71 ? 5.812 -4.778 -9.652 1.00 92.88 71 HIS A N 1
ATOM 527 C CA . HIS A 1 71 ? 5.921 -5.773 -8.601 1.00 92.88 71 HIS A CA 1
ATOM 528 C C . HIS A 1 71 ? 6.137 -5.085 -7.265 1.00 92.88 71 HIS A C 1
ATOM 530 O O . HIS A 1 71 ? 6.889 -4.115 -7.155 1.00 92.88 71 HIS A O 1
ATOM 536 N N . VAL A 1 72 ? 5.479 -5.601 -6.232 1.00 92.00 72 VAL A N 1
ATOM 537 C CA . VAL A 1 72 ? 5.618 -5.101 -4.869 1.00 92.00 72 VAL A CA 1
ATOM 538 C C . VAL A 1 72 ? 5.726 -6.289 -3.929 1.00 92.00 72 VAL A C 1
ATOM 540 O O . VAL A 1 72 ? 4.844 -7.142 -3.879 1.00 92.00 72 VAL A O 1
ATOM 543 N N . ARG A 1 73 ? 6.811 -6.336 -3.156 1.00 93.12 73 ARG A N 1
ATOM 544 C CA . ARG A 1 73 ? 7.062 -7.384 -2.169 1.00 93.12 73 ARG A CA 1
ATOM 545 C C . ARG A 1 73 ? 7.148 -6.796 -0.764 1.00 93.12 73 ARG A C 1
ATOM 547 O O . ARG A 1 73 ? 8.032 -5.973 -0.510 1.00 93.12 73 ARG A O 1
ATOM 554 N N . PRO A 1 74 ? 6.294 -7.236 0.167 1.00 93.00 74 PRO A N 1
ATOM 555 C CA . PRO A 1 74 ? 6.407 -6.847 1.561 1.00 93.00 74 PRO A CA 1
ATOM 556 C C . PRO A 1 74 ? 7.569 -7.577 2.248 1.00 93.00 74 PRO A C 1
ATOM 558 O O . PRO A 1 74 ? 7.892 -8.720 1.919 1.00 93.00 74 PRO A O 1
ATOM 561 N N . THR A 1 75 ? 8.202 -6.927 3.226 1.00 91.62 75 THR A N 1
ATOM 562 C CA . THR A 1 75 ? 9.256 -7.544 4.051 1.00 91.62 75 THR A CA 1
ATOM 563 C C . THR A 1 75 ? 8.715 -8.482 5.123 1.00 91.62 75 THR A C 1
ATOM 565 O O . THR A 1 75 ? 9.473 -9.275 5.674 1.00 91.62 75 THR A O 1
ATOM 568 N N . ASN A 1 76 ? 7.421 -8.404 5.437 1.00 90.38 76 ASN A N 1
ATOM 569 C CA . ASN A 1 76 ? 6.765 -9.257 6.418 1.00 90.38 76 ASN A CA 1
ATOM 570 C C . ASN A 1 76 ? 5.342 -9.630 5.970 1.00 90.38 76 ASN A C 1
ATOM 572 O O . ASN A 1 76 ? 4.756 -8.986 5.105 1.00 90.38 76 ASN A O 1
ATOM 576 N N . ALA A 1 77 ? 4.773 -10.667 6.586 1.00 88.69 77 ALA A N 1
ATOM 577 C CA . ALA A 1 77 ? 3.449 -11.193 6.240 1.00 88.69 77 ALA A CA 1
ATOM 578 C C . ALA A 1 77 ? 2.269 -10.343 6.762 1.00 88.69 77 ALA A C 1
ATOM 580 O O . ALA A 1 77 ? 1.134 -10.811 6.776 1.00 88.69 77 ALA A O 1
ATOM 581 N N . ARG A 1 78 ? 2.507 -9.106 7.225 1.00 89.44 78 ARG A N 1
ATOM 582 C CA . ARG A 1 78 ? 1.440 -8.241 7.764 1.00 89.44 78 ARG A CA 1
ATOM 583 C C . ARG A 1 78 ? 0.606 -7.586 6.671 1.00 89.44 78 ARG A C 1
ATOM 585 O O . ARG A 1 78 ? -0.478 -7.087 6.956 1.00 89.44 78 ARG A O 1
ATOM 592 N N . VAL A 1 79 ? 1.108 -7.585 5.439 1.00 89.69 79 VAL A N 1
ATOM 593 C CA . VAL A 1 79 ? 0.428 -7.052 4.261 1.00 89.69 79 VAL A CA 1
ATOM 594 C C . VAL A 1 79 ? 0.503 -8.090 3.150 1.00 89.69 79 VAL A C 1
ATOM 596 O O . VAL A 1 79 ? 1.565 -8.648 2.888 1.00 89.69 79 VAL A O 1
ATOM 599 N N . SER A 1 80 ? -0.629 -8.340 2.507 1.00 91.19 80 SER A N 1
ATOM 600 C CA . SER A 1 80 ? -0.762 -9.172 1.318 1.00 91.19 80 SER A CA 1
ATOM 601 C C . SER A 1 80 ? -0.918 -8.283 0.088 1.00 91.19 80 SER A C 1
ATOM 603 O O . SER A 1 80 ? -1.652 -7.293 0.113 1.00 91.19 80 SER A O 1
ATOM 605 N N . VAL A 1 81 ? -0.200 -8.625 -0.977 1.00 91.31 81 VAL A N 1
ATOM 606 C CA . VAL A 1 81 ? -0.067 -7.828 -2.203 1.00 91.31 81 VAL A CA 1
ATOM 607 C C . VAL A 1 81 ? -0.176 -8.779 -3.403 1.00 91.31 81 VAL A C 1
ATOM 609 O O . VAL A 1 81 ? 0.298 -9.915 -3.296 1.00 91.31 81 VAL A O 1
ATOM 612 N N . PRO A 1 82 ? -0.800 -8.381 -4.530 1.00 88.69 82 PRO A N 1
ATOM 613 C CA . PRO A 1 82 ? -0.810 -9.192 -5.743 1.00 88.69 82 PRO A CA 1
ATOM 614 C C . PRO A 1 82 ? 0.604 -9.390 -6.303 1.00 88.69 82 PRO A C 1
ATOM 616 O O . PRO A 1 82 ? 1.516 -8.609 -6.040 1.00 88.69 82 PRO A O 1
ATOM 619 N N . ILE A 1 83 ? 0.759 -10.428 -7.127 1.00 86.00 83 ILE A N 1
ATOM 620 C CA . ILE A 1 83 ? 2.042 -10.820 -7.730 1.00 86.00 83 ILE A CA 1
ATOM 621 C C . ILE A 1 83 ? 2.602 -9.709 -8.632 1.00 86.00 83 ILE A C 1
ATOM 623 O O . ILE A 1 83 ? 3.797 -9.415 -8.572 1.00 86.00 83 ILE A O 1
ATOM 627 N N . ALA A 1 84 ? 1.744 -9.105 -9.458 1.00 89.50 84 ALA A N 1
ATOM 628 C CA . ALA A 1 84 ? 2.092 -8.025 -10.374 1.00 89.50 84 ALA A CA 1
ATOM 629 C C . ALA A 1 84 ? 0.845 -7.227 -10.778 1.00 89.50 84 ALA A C 1
ATOM 631 O O . ALA A 1 84 ? -0.264 -7.765 -10.791 1.00 89.50 84 ALA A O 1
ATOM 632 N N . VAL A 1 85 ? 1.033 -5.964 -11.160 1.00 91.81 85 VAL A N 1
ATOM 633 C CA . VAL A 1 85 ? -0.002 -5.122 -11.778 1.00 91.81 85 VAL A CA 1
ATOM 634 C C . VAL A 1 85 ? 0.527 -4.600 -13.111 1.00 91.81 85 VAL A C 1
ATOM 636 O O . VAL A 1 85 ? 1.556 -3.928 -13.141 1.00 91.81 85 VAL A O 1
ATOM 639 N N . ALA A 1 86 ? -0.161 -4.909 -14.212 1.00 92.94 86 ALA A N 1
ATOM 640 C CA . ALA A 1 86 ? 0.182 -4.382 -15.530 1.00 92.94 86 ALA A CA 1
ATOM 641 C C . ALA A 1 86 ? -0.281 -2.925 -15.659 1.00 92.94 86 ALA A C 1
ATOM 643 O O . ALA A 1 86 ? -1.434 -2.601 -15.364 1.00 92.94 86 ALA A O 1
ATOM 644 N N . VAL A 1 87 ? 0.611 -2.046 -16.109 1.00 91.94 87 VAL A N 1
ATOM 645 C CA . VAL A 1 87 ? 0.351 -0.611 -16.251 1.00 91.94 87 VAL A CA 1
ATOM 646 C C . VAL A 1 87 ? 0.824 -0.156 -17.621 1.00 91.94 87 VAL A C 1
ATOM 648 O O . VAL A 1 87 ? 1.984 -0.343 -17.984 1.00 91.94 87 VAL A O 1
ATOM 651 N N . LYS A 1 88 ? -0.082 0.463 -18.380 1.00 93.75 88 LYS A N 1
ATOM 652 C CA . LYS A 1 88 ? 0.256 1.160 -19.619 1.00 93.75 88 LYS A CA 1
ATOM 653 C C . LYS A 1 88 ? 0.660 2.591 -19.280 1.00 93.75 88 LYS A C 1
ATOM 655 O O . LYS A 1 88 ? -0.136 3.332 -18.705 1.00 93.75 88 LYS A O 1
ATOM 660 N N . VAL A 1 89 ? 1.875 2.970 -19.651 1.00 91.81 89 VAL A N 1
ATOM 661 C CA . VAL A 1 89 ? 2.414 4.316 -19.464 1.00 91.81 89 VAL A CA 1
ATOM 662 C C . VAL A 1 89 ? 2.620 4.926 -20.849 1.00 91.81 89 VAL A C 1
ATOM 664 O O . VAL A 1 89 ? 3.500 4.465 -21.581 1.00 91.81 89 VAL A O 1
ATOM 667 N N . PRO A 1 90 ? 1.797 5.911 -21.250 1.00 93.62 90 PRO A N 1
ATOM 668 C CA . PRO A 1 90 ? 1.977 6.592 -22.524 1.00 93.62 90 PRO A CA 1
ATOM 669 C C . PRO A 1 90 ? 3.351 7.249 -22.643 1.00 93.62 90 PRO A C 1
ATOM 671 O O . PRO A 1 90 ? 4.024 7.477 -21.630 1.00 93.62 90 PRO A O 1
ATOM 674 N N . GLY A 1 91 ? 3.756 7.549 -23.874 1.00 91.31 91 GLY A N 1
ATOM 675 C CA . GLY A 1 91 ? 4.991 8.284 -24.132 1.00 91.31 91 GLY A CA 1
ATOM 676 C C . GLY A 1 91 ? 5.048 9.620 -23.383 1.00 91.31 91 GLY A C 1
ATOM 677 O O . GLY A 1 91 ? 4.020 10.271 -23.184 1.00 91.31 91 GLY A O 1
ATOM 678 N N . GLU A 1 92 ? 6.239 9.995 -22.917 1.00 89.00 92 GLU A N 1
ATOM 679 C CA . GLU A 1 92 ? 6.553 11.285 -22.273 1.00 89.00 92 GLU A CA 1
ATOM 680 C C . GLU A 1 92 ? 5.631 11.661 -21.095 1.00 89.00 92 GLU A C 1
ATOM 682 O O . GLU A 1 92 ? 5.482 12.828 -20.731 1.00 89.00 92 GLU A O 1
ATOM 687 N N . THR A 1 93 ? 5.006 10.662 -20.466 1.00 86.88 93 THR A N 1
ATOM 688 C CA . THR A 1 93 ? 3.955 10.849 -19.462 1.00 86.88 93 THR A CA 1
ATOM 689 C C . THR A 1 93 ? 4.340 10.225 -18.121 1.00 86.88 93 THR A C 1
ATOM 691 O O . THR A 1 93 ? 5.122 9.276 -18.033 1.00 86.88 93 THR A O 1
ATOM 694 N N . THR A 1 94 ? 3.759 10.754 -17.040 1.00 89.81 94 THR A N 1
ATOM 695 C CA . THR A 1 94 ? 3.788 10.128 -15.711 1.00 89.81 94 THR A CA 1
ATOM 696 C C . THR A 1 94 ? 2.416 9.555 -15.373 1.00 89.81 94 THR A C 1
ATOM 698 O O . THR A 1 94 ? 1.417 10.270 -15.426 1.00 89.81 94 THR A O 1
ATOM 701 N N . VAL A 1 95 ? 2.361 8.275 -15.004 1.00 89.31 95 VAL A N 1
ATOM 702 C CA . VAL A 1 95 ? 1.130 7.579 -14.606 1.00 89.31 95 VAL A CA 1
ATOM 703 C C . VAL A 1 95 ? 1.244 7.085 -13.169 1.00 89.31 95 VAL A C 1
ATOM 705 O O . VAL A 1 95 ? 2.270 6.546 -12.757 1.00 89.31 95 VAL A O 1
ATOM 708 N N . THR A 1 96 ? 0.161 7.226 -12.406 1.00 89.88 96 THR A N 1
ATOM 709 C CA . THR A 1 96 ? 0.049 6.657 -11.058 1.00 89.88 96 THR A CA 1
ATOM 710 C C . THR A 1 96 ? -0.560 5.263 -11.127 1.00 89.88 96 THR A C 1
ATOM 712 O O . THR A 1 96 ? -1.765 5.102 -11.328 1.00 89.88 96 THR A O 1
ATOM 715 N N . ALA A 1 97 ? 0.271 4.251 -10.907 1.00 89.19 97 ALA A N 1
ATOM 716 C CA . ALA A 1 97 ? -0.163 2.881 -10.703 1.00 89.19 97 ALA A CA 1
ATOM 717 C C . ALA A 1 97 ? -0.802 2.733 -9.316 1.00 89.19 97 ALA A C 1
ATOM 719 O O . ALA A 1 97 ? -0.256 3.197 -8.315 1.00 89.19 97 ALA A O 1
ATOM 720 N N . LYS A 1 98 ? -1.962 2.074 -9.253 1.00 90.56 98 LYS A N 1
ATOM 721 C CA . LYS A 1 98 ? -2.680 1.788 -8.005 1.00 90.56 98 LYS A CA 1
ATOM 722 C C . LYS A 1 98 ? -2.500 0.317 -7.659 1.00 90.56 98 LYS A C 1
ATOM 724 O O . LYS A 1 98 ? -3.061 -0.539 -8.336 1.00 90.56 98 LYS A O 1
ATOM 729 N N . ILE A 1 99 ? -1.704 0.034 -6.632 1.00 90.38 99 ILE A N 1
ATOM 730 C CA . ILE A 1 99 ? -1.380 -1.337 -6.236 1.00 90.38 99 ILE A CA 1
ATOM 731 C C . ILE A 1 99 ? -2.281 -1.699 -5.056 1.00 90.38 99 ILE A C 1
ATOM 733 O O . ILE A 1 99 ? -2.110 -1.110 -3.984 1.00 90.38 99 ILE A O 1
ATOM 737 N N . PRO A 1 100 ? -3.236 -2.628 -5.221 1.00 91.50 100 PRO A N 1
ATOM 738 C CA . PRO A 1 100 ? -4.115 -3.011 -4.130 1.00 91.50 100 PRO A CA 1
ATOM 739 C C . PRO A 1 100 ? -3.320 -3.786 -3.079 1.00 91.50 100 PRO A C 1
ATOM 741 O O . PRO A 1 100 ? -2.594 -4.725 -3.398 1.00 91.50 100 PRO A O 1
ATOM 744 N N . VAL A 1 101 ? -3.464 -3.397 -1.817 1.00 89.62 101 VAL A N 1
ATOM 745 C CA . VAL A 1 101 ? -2.850 -4.070 -0.672 1.00 89.62 101 VAL A CA 1
ATOM 746 C C . VAL A 1 101 ? -3.899 -4.390 0.378 1.00 89.62 101 VAL A C 1
ATOM 748 O O . VAL A 1 101 ? -4.823 -3.611 0.613 1.00 89.62 101 VAL A O 1
ATOM 751 N N . ASN A 1 102 ? -3.729 -5.534 1.033 1.00 89.62 102 ASN A N 1
ATOM 752 C CA . ASN A 1 102 ? -4.590 -5.989 2.115 1.00 89.62 102 ASN A CA 1
ATOM 753 C C . ASN A 1 102 ? -3.774 -6.132 3.395 1.00 89.62 102 ASN A C 1
ATOM 755 O O . ASN A 1 102 ? -2.795 -6.873 3.444 1.00 89.62 102 ASN A O 1
ATOM 759 N N . ALA A 1 103 ? -4.181 -5.426 4.438 1.00 88.44 103 ALA A N 1
ATOM 760 C CA . ALA A 1 103 ? -3.616 -5.532 5.767 1.00 88.44 103 ALA A CA 1
ATOM 761 C C . ALA A 1 103 ? -4.129 -6.796 6.467 1.00 88.44 103 ALA A C 1
ATOM 763 O O . ALA A 1 103 ? -5.327 -6.967 6.681 1.00 88.44 103 ALA A O 1
ATOM 764 N N . VAL A 1 104 ? -3.196 -7.664 6.850 1.00 89.06 104 VAL A N 1
ATOM 765 C CA . VAL A 1 104 ? -3.447 -8.892 7.614 1.00 89.06 104 VAL A CA 1
ATOM 766 C C . VAL A 1 104 ? -3.203 -8.658 9.108 1.00 89.06 104 VAL A C 1
ATOM 768 O O . VAL A 1 104 ? -3.900 -9.231 9.938 1.00 89.06 104 VAL A O 1
ATOM 771 N N . ALA A 1 105 ? -2.234 -7.805 9.464 1.00 86.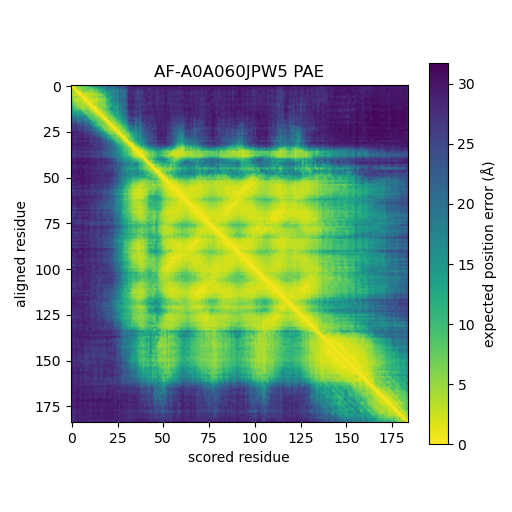94 105 ALA A N 1
ATOM 772 C CA . ALA A 1 105 ? -1.893 -7.497 10.853 1.00 86.94 105 ALA A CA 1
ATOM 773 C C . ALA A 1 105 ? -1.352 -6.066 11.028 1.00 86.94 105 ALA A C 1
ATOM 775 O O . ALA A 1 105 ? -0.864 -5.449 10.084 1.00 86.94 105 ALA A O 1
ATOM 776 N N . ASN A 1 106 ? -1.393 -5.560 12.264 1.00 87.31 106 ASN A N 1
ATOM 777 C CA . ASN A 1 106 ? -0.987 -4.192 12.602 1.00 87.31 106 ASN A CA 1
ATOM 778 C C . ASN A 1 106 ? 0.540 -4.001 12.671 1.00 87.31 106 ASN A C 1
ATOM 780 O O . ASN A 1 106 ? 1.298 -4.911 13.017 1.00 87.31 106 ASN A O 1
ATOM 784 N N . GLY A 1 107 ? 0.993 -2.774 12.417 1.00 88.62 107 GLY A N 1
ATOM 785 C CA . GLY A 1 107 ? 2.352 -2.274 12.637 1.00 88.62 107 GLY A CA 1
ATOM 786 C C . GLY A 1 107 ? 3.145 -1.966 11.364 1.00 88.62 107 GLY A C 1
ATOM 787 O O . GLY A 1 107 ? 2.592 -1.857 10.271 1.00 88.62 107 GLY A O 1
ATOM 788 N N . LYS A 1 108 ? 4.462 -1.784 11.523 1.00 90.00 108 LYS A N 1
ATOM 789 C CA . LYS A 1 108 ? 5.348 -1.301 10.457 1.00 90.00 108 LYS A CA 1
ATOM 790 C C . LYS A 1 108 ? 5.689 -2.395 9.443 1.00 90.00 108 LYS A C 1
ATOM 792 O O . LYS A 1 108 ? 6.058 -3.515 9.806 1.00 90.00 108 LYS A O 1
ATOM 797 N N . VAL A 1 109 ? 5.622 -2.040 8.166 1.00 90.56 109 VAL A N 1
ATOM 798 C CA . VAL A 1 109 ? 5.970 -2.887 7.023 1.00 90.56 109 VAL A CA 1
ATOM 799 C C . VAL A 1 109 ? 6.830 -2.076 6.064 1.00 90.56 109 VAL A C 1
ATOM 801 O O . VAL A 1 109 ? 6.602 -0.885 5.866 1.00 90.56 109 VAL A O 1
ATOM 804 N N . LEU A 1 110 ? 7.840 -2.714 5.480 1.00 90.62 110 LEU A N 1
ATOM 805 C CA . LEU A 1 110 ? 8.585 -2.138 4.367 1.00 90.62 110 LEU A CA 1
ATOM 806 C C . LEU A 1 110 ? 8.154 -2.863 3.095 1.00 90.62 110 LEU A C 1
ATOM 808 O O . LEU A 1 110 ? 8.064 -4.090 3.074 1.00 90.62 110 LEU A O 1
ATOM 812 N N . LEU A 1 111 ? 7.881 -2.112 2.041 1.00 89.94 111 LEU A N 1
ATOM 813 C CA . LEU A 1 111 ? 7.501 -2.633 0.740 1.00 89.94 111 LEU A CA 1
ATOM 814 C C . LEU A 1 111 ? 8.620 -2.342 -0.242 1.00 89.94 111 LEU A C 1
ATOM 816 O O . LEU A 1 111 ? 9.019 -1.194 -0.404 1.00 89.94 111 LEU A O 1
ATOM 820 N N . ARG A 1 112 ? 9.123 -3.372 -0.911 1.00 92.00 112 ARG A N 1
ATOM 821 C CA . ARG A 1 112 ? 10.059 -3.214 -2.018 1.00 92.00 112 ARG A CA 1
ATOM 822 C C . ARG A 1 112 ? 9.273 -3.253 -3.319 1.00 92.00 112 ARG A C 1
ATOM 824 O O . ARG A 1 112 ? 8.674 -4.278 -3.620 1.00 92.00 112 ARG A O 1
ATOM 831 N N . ALA A 1 113 ? 9.286 -2.159 -4.064 1.00 91.00 113 ALA A N 1
ATOM 832 C CA . ALA A 1 113 ? 8.643 -2.037 -5.362 1.00 91.00 113 ALA A CA 1
ATOM 833 C C . ALA A 1 113 ? 9.687 -1.995 -6.480 1.00 91.00 113 ALA A C 1
ATOM 835 O O . ALA A 1 113 ? 10.721 -1.343 -6.339 1.00 91.00 113 ALA A O 1
ATOM 836 N N . TRP A 1 114 ? 9.422 -2.674 -7.589 1.00 91.44 114 TRP A N 1
ATOM 837 C CA . TRP A 1 114 ? 10.238 -2.609 -8.799 1.00 91.44 114 TRP A CA 1
ATOM 838 C C . TRP A 1 114 ? 9.362 -2.797 -10.036 1.00 91.44 114 TRP A C 1
ATOM 840 O O . TRP A 1 114 ? 8.195 -3.178 -9.936 1.00 91.44 114 TRP A O 1
ATOM 850 N N . ILE A 1 115 ? 9.924 -2.479 -11.197 1.00 91.06 115 ILE A N 1
ATOM 851 C CA . ILE A 1 115 ? 9.243 -2.594 -12.483 1.00 91.06 115 ILE A CA 1
ATOM 852 C C . ILE A 1 115 ? 9.956 -3.654 -13.312 1.00 91.06 115 ILE A C 1
ATOM 854 O O . ILE A 1 115 ? 11.185 -3.684 -13.349 1.00 91.06 115 ILE A O 1
ATOM 858 N N . GLU A 1 116 ? 9.188 -4.492 -13.995 1.00 91.94 116 GLU A N 1
ATOM 859 C CA . GLU A 1 116 ? 9.679 -5.445 -14.984 1.00 91.94 116 GLU A CA 1
ATOM 860 C C . GLU A 1 116 ? 9.003 -5.217 -16.341 1.00 91.94 116 GLU A C 1
ATOM 862 O O . GLU A 1 116 ? 7.856 -4.767 -16.432 1.00 91.94 116 GLU A O 1
ATOM 867 N N . THR A 1 117 ? 9.716 -5.532 -17.420 1.00 88.75 117 THR A N 1
ATOM 868 C CA . THR A 1 117 ? 9.125 -5.650 -18.759 1.00 88.75 117 THR A CA 1
ATOM 869 C C . THR A 1 117 ? 8.248 -6.904 -18.860 1.00 88.75 117 THR A C 1
ATOM 871 O O . THR A 1 117 ? 8.277 -7.788 -18.005 1.00 88.75 117 THR A O 1
ATOM 874 N N . PHE A 1 118 ? 7.510 -7.051 -19.964 1.00 84.31 118 PHE A N 1
ATOM 875 C CA . PHE A 1 118 ? 6.822 -8.310 -20.285 1.00 84.31 118 PHE A CA 1
ATOM 876 C C . PHE A 1 118 ? 7.774 -9.521 -20.359 1.00 84.31 118 PHE A C 1
ATOM 878 O O . PHE A 1 118 ? 7.368 -10.643 -20.080 1.00 84.31 118 PHE A O 1
ATOM 885 N N . SER A 1 119 ? 9.046 -9.300 -20.699 1.00 86.25 119 SER A N 1
ATOM 886 C CA . SER A 1 119 ? 10.068 -10.349 -20.768 1.00 86.25 119 SER A CA 1
ATOM 887 C C . SER A 1 119 ? 10.725 -10.671 -19.417 1.00 86.25 119 SER A C 1
ATOM 889 O O . SER A 1 119 ? 11.679 -11.443 -19.395 1.00 86.25 119 SER A O 1
ATOM 891 N N . GLY A 1 120 ? 10.270 -10.064 -18.310 1.00 84.31 120 GLY A N 1
ATOM 892 C CA . GLY A 1 120 ? 10.838 -10.263 -16.969 1.00 84.31 120 GLY A CA 1
ATOM 893 C C . GLY A 1 120 ? 12.167 -9.538 -16.733 1.00 84.31 120 GLY A C 1
ATOM 894 O O . GLY A 1 120 ? 12.898 -9.866 -15.801 1.00 84.31 120 GLY A O 1
ATOM 895 N N . LEU A 1 121 ? 12.521 -8.566 -17.583 1.00 87.38 121 LEU A N 1
ATOM 896 C CA . LEU A 1 121 ? 13.714 -7.750 -17.368 1.00 87.38 121 LEU A CA 1
ATOM 897 C C . LEU A 1 121 ? 13.371 -6.617 -16.402 1.00 87.38 121 LEU A C 1
ATOM 899 O O . LEU A 1 121 ? 12.515 -5.784 -16.703 1.00 87.38 121 LEU A O 1
ATOM 903 N N . GLN A 1 122 ? 14.059 -6.567 -15.264 1.00 86.69 122 GLN A N 1
ATOM 904 C CA . GLN A 1 122 ? 13.893 -5.478 -14.310 1.00 86.69 122 GLN A CA 1
ATOM 905 C C . GLN A 1 122 ? 14.385 -4.153 -14.907 1.00 86.69 122 GLN A C 1
ATOM 907 O O . GLN A 1 122 ? 15.519 -4.052 -15.377 1.00 86.69 122 GLN A O 1
ATOM 912 N N . ILE A 1 123 ? 13.535 -3.129 -14.843 1.00 84.06 123 ILE A N 1
ATOM 913 C CA . ILE A 1 123 ? 13.836 -1.772 -15.295 1.00 84.06 123 ILE A CA 1
ATOM 914 C C . ILE A 1 123 ? 14.050 -0.872 -14.077 1.00 84.06 123 ILE A C 1
ATOM 916 O O . ILE A 1 123 ? 13.203 -0.787 -13.183 1.00 84.06 123 ILE A O 1
ATOM 920 N N . GLY A 1 124 ? 15.174 -0.158 -14.065 1.00 80.06 124 GLY A N 1
ATOM 921 C CA . GLY A 1 124 ? 15.483 0.833 -13.039 1.00 80.06 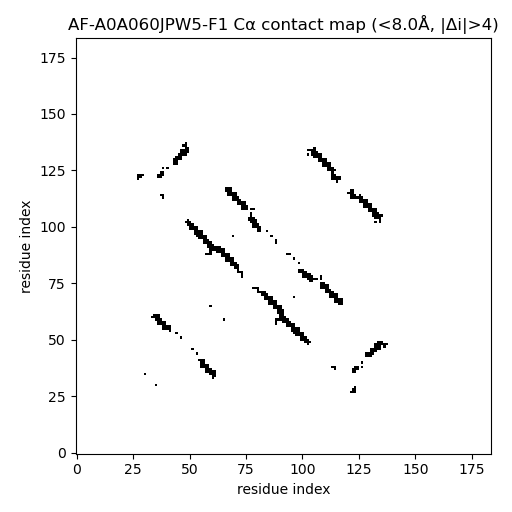124 GLY A CA 1
ATOM 922 C C . GLY A 1 124 ? 15.780 0.242 -11.656 1.00 80.06 124 GLY A C 1
ATOM 923 O O . GLY A 1 124 ? 15.979 -0.961 -11.470 1.00 80.06 124 GLY A O 1
ATOM 924 N N . LYS A 1 125 ? 15.852 1.128 -10.656 1.00 80.75 125 LYS A N 1
ATOM 925 C CA . LYS A 1 125 ? 16.177 0.770 -9.268 1.00 80.75 125 LYS A CA 1
ATOM 926 C C . LYS A 1 125 ? 14.905 0.426 -8.496 1.00 80.75 125 LYS A C 1
ATOM 928 O O . LYS A 1 125 ? 13.883 1.093 -8.632 1.00 80.75 125 LYS A O 1
ATOM 933 N N . ALA A 1 126 ? 14.987 -0.603 -7.654 1.00 85.75 126 ALA A N 1
ATOM 934 C CA . ALA A 1 126 ? 13.910 -0.920 -6.726 1.00 85.75 126 ALA A CA 1
ATOM 935 C C . ALA A 1 126 ? 13.781 0.184 -5.665 1.00 85.75 126 ALA A C 1
ATOM 937 O O . ALA A 1 126 ? 14.782 0.652 -5.120 1.00 85.75 126 ALA A O 1
ATOM 938 N N . VAL A 1 127 ? 12.547 0.562 -5.342 1.00 85.00 127 VAL A N 1
ATOM 939 C CA . VAL A 1 127 ? 12.225 1.575 -4.333 1.00 85.00 127 VAL A CA 1
ATOM 940 C C . VAL A 1 127 ? 11.705 0.881 -3.082 1.00 85.00 127 VAL A C 1
ATOM 942 O O . VAL A 1 1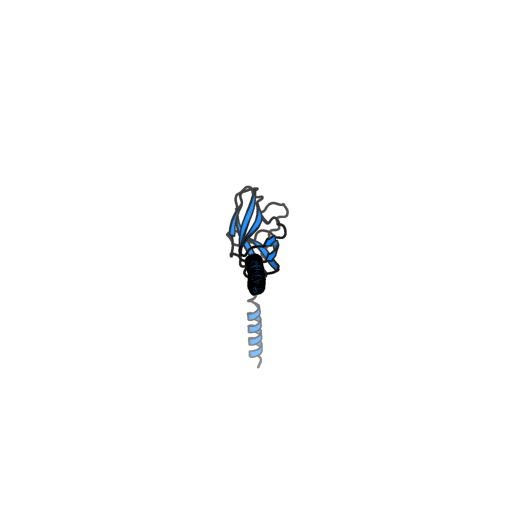27 ? 10.928 -0.070 -3.163 1.00 85.00 127 VAL A O 1
ATOM 945 N N . VAL A 1 128 ? 12.140 1.341 -1.911 1.00 86.88 128 VAL A N 1
ATOM 946 C CA . VAL A 1 128 ? 11.633 0.852 -0.626 1.00 86.88 128 VAL A CA 1
ATOM 947 C C . VAL A 1 128 ? 10.688 1.895 -0.047 1.00 86.88 128 VAL A C 1
ATOM 949 O O . VAL A 1 128 ? 11.099 3.020 0.214 1.00 86.88 128 VAL A O 1
ATOM 952 N N . LEU A 1 129 ? 9.433 1.510 0.160 1.00 84.00 129 LEU A N 1
ATOM 953 C CA . LEU A 1 129 ? 8.410 2.333 0.794 1.00 84.00 129 LEU A CA 1
ATOM 954 C C . LEU A 1 129 ? 8.193 1.846 2.229 1.00 84.00 129 LEU A C 1
ATOM 956 O O . LEU A 1 129 ? 8.082 0.643 2.473 1.00 84.00 129 LEU A O 1
ATOM 960 N N . SER A 1 130 ? 8.124 2.766 3.185 1.00 84.56 130 SER A N 1
ATOM 961 C CA . SER A 1 130 ? 7.676 2.480 4.546 1.00 84.56 130 SER A CA 1
ATOM 962 C C . SER A 1 130 ? 6.161 2.644 4.628 1.00 84.56 130 SER A C 1
ATOM 964 O O . SER A 1 130 ? 5.595 3.615 4.127 1.00 84.56 130 SER A O 1
ATOM 966 N N . MET A 1 131 ? 5.497 1.690 5.277 1.00 84.12 131 MET A N 1
ATOM 967 C CA . MET A 1 131 ? 4.090 1.822 5.632 1.00 84.12 131 MET A CA 1
ATOM 968 C C . MET A 1 131 ? 3.845 1.396 7.074 1.00 84.12 131 MET A C 1
ATOM 970 O O . MET A 1 131 ? 4.503 0.493 7.599 1.00 84.12 131 MET A O 1
ATOM 974 N N . ASN A 1 132 ? 2.869 2.031 7.711 1.00 87.06 132 ASN A N 1
ATOM 975 C CA . ASN A 1 132 ? 2.345 1.598 8.998 1.00 87.06 132 ASN A CA 1
ATOM 976 C C . ASN A 1 132 ? 0.883 1.182 8.840 1.00 87.06 132 ASN A C 1
ATOM 978 O O . ASN A 1 132 ? 0.100 1.891 8.211 1.00 87.06 132 ASN A O 1
ATOM 982 N N . VAL A 1 133 ? 0.538 0.023 9.394 1.00 84.12 133 VAL A N 1
ATOM 983 C CA . VAL A 1 133 ? -0.775 -0.606 9.243 1.00 84.12 133 VAL A CA 1
ATOM 984 C C . VAL A 1 133 ? -1.540 -0.553 10.560 1.00 84.12 133 VAL A C 1
ATOM 986 O O . VAL A 1 133 ? -1.050 -1.054 11.570 1.00 84.12 133 VAL A O 1
ATOM 989 N N . ASN A 1 134 ? -2.756 -0.007 10.536 1.00 84.00 134 ASN A N 1
ATOM 990 C CA . ASN A 1 134 ? -3.692 -0.029 11.664 1.00 84.00 134 ASN A CA 1
ATOM 991 C C . ASN A 1 134 ? -5.058 -0.573 11.203 1.00 84.00 134 ASN A C 1
ATOM 993 O O . ASN A 1 134 ? -5.988 0.183 10.937 1.00 84.00 134 ASN A O 1
ATOM 997 N N . ALA A 1 135 ? -5.166 -1.892 11.070 1.00 72.69 135 ALA A N 1
ATOM 998 C CA . ALA A 1 135 ? -6.318 -2.602 10.517 1.00 72.69 135 ALA A CA 1
ATOM 999 C C . ALA A 1 135 ? -7.550 -2.655 11.445 1.00 72.69 135 ALA A C 1
ATOM 1001 O O . ALA A 1 135 ? -8.667 -2.797 10.953 1.00 72.69 135 ALA A O 1
ATOM 1002 N N . ASP A 1 136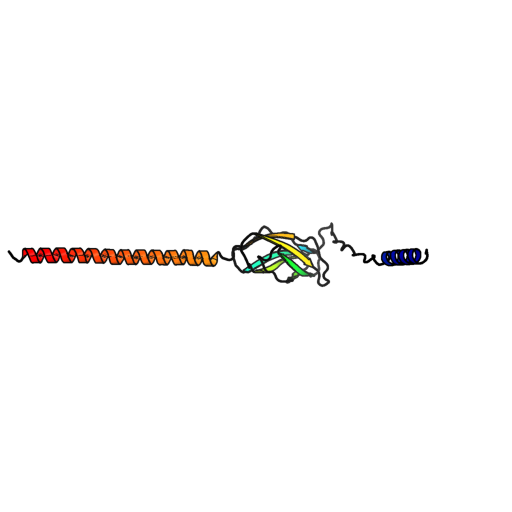 ? -7.375 -2.533 12.766 1.00 81.62 136 ASP A N 1
ATOM 1003 C CA . ASP A 1 136 ? -8.459 -2.731 13.750 1.00 81.62 136 ASP A CA 1
ATOM 1004 C C . ASP A 1 136 ? -9.043 -1.427 14.323 1.00 81.62 136 ASP A C 1
ATOM 1006 O O . ASP A 1 136 ? -9.819 -1.449 15.281 1.00 81.62 136 ASP A O 1
ATOM 1010 N N . ILE A 1 137 ? -8.704 -0.279 13.727 1.00 83.06 137 ILE A N 1
ATOM 1011 C CA . ILE A 1 137 ? -9.192 1.034 14.178 1.00 83.06 137 ILE A CA 1
ATOM 1012 C C . ILE A 1 137 ? -10.723 1.154 14.082 1.00 83.06 137 ILE A C 1
ATOM 1014 O O . ILE A 1 137 ? -11.350 1.772 14.937 1.00 83.06 137 ILE A O 1
ATOM 1018 N N . GLU A 1 138 ? -11.334 0.515 13.082 1.00 82.69 138 GLU A N 1
ATOM 1019 C CA . GLU A 1 138 ? -12.781 0.542 12.847 1.00 82.69 138 GLU A CA 1
ATOM 1020 C C . GLU A 1 138 ? -13.553 -0.098 14.004 1.00 82.69 138 GLU A C 1
ATOM 1022 O 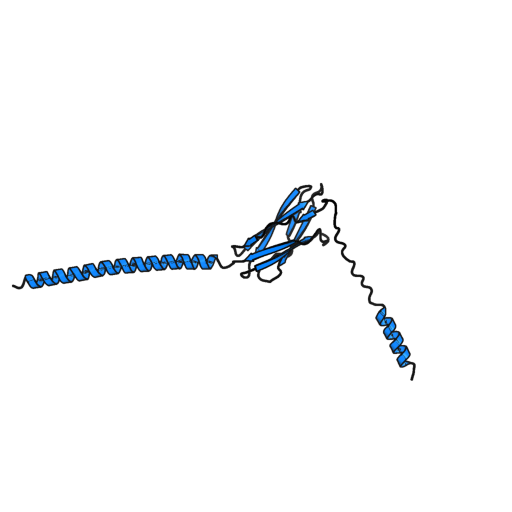O . GLU A 1 138 ? -14.498 0.488 14.531 1.00 82.69 138 GLU A O 1
ATOM 1027 N N . LEU A 1 139 ? -13.100 -1.271 14.460 1.00 87.19 139 LEU A N 1
ATOM 1028 C CA . LEU A 1 139 ? -13.729 -1.970 15.575 1.00 87.19 139 LEU A CA 1
ATOM 1029 C C . LEU A 1 139 ? -13.534 -1.201 16.883 1.00 87.19 139 LEU A C 1
ATOM 1031 O O . LEU A 1 139 ? -14.475 -1.073 17.664 1.00 87.19 139 LEU A O 1
ATOM 1035 N N . ALA A 1 140 ? -12.334 -0.661 17.112 1.00 87.19 140 ALA A N 1
ATOM 1036 C CA . ALA A 1 140 ? -12.055 0.148 18.293 1.00 87.19 140 ALA A CA 1
ATOM 1037 C C . ALA A 1 140 ? -12.953 1.397 18.347 1.00 87.19 140 ALA A C 1
ATOM 1039 O O . ALA A 1 140 ? -13.527 1.697 19.395 1.00 87.19 140 ALA A O 1
ATOM 1040 N N . MET A 1 141 ? -13.131 2.088 17.215 1.00 88.44 141 MET A N 1
ATOM 1041 C CA . MET A 1 141 ? -14.010 3.253 17.114 1.00 88.44 141 MET A CA 1
ATOM 1042 C C . MET A 1 141 ? -15.481 2.872 17.315 1.00 88.44 141 MET A C 1
ATOM 1044 O O . MET A 1 141 ? -16.190 3.555 18.053 1.00 88.44 141 MET A O 1
ATOM 1048 N N . LEU A 1 142 ? -15.929 1.765 16.716 1.00 94.88 142 LEU A N 1
ATOM 1049 C CA . LEU A 1 142 ? -17.302 1.280 16.845 1.00 94.88 142 LEU A CA 1
ATOM 1050 C C . LEU A 1 142 ? -17.635 0.886 18.289 1.00 94.88 142 LEU A C 1
ATOM 1052 O O . LEU A 1 142 ? -18.672 1.291 18.811 1.00 94.88 142 LEU A O 1
ATOM 1056 N N . LEU A 1 143 ? -16.749 0.138 18.953 1.00 95.44 143 LEU A N 1
ATOM 1057 C CA . LEU A 1 143 ? -16.924 -0.257 20.352 1.00 95.44 143 LEU A CA 1
ATOM 1058 C C . LEU A 1 143 ? -16.851 0.946 21.295 1.00 95.44 143 LEU A C 1
ATOM 1060 O O . LEU A 1 143 ? -17.657 1.041 22.218 1.00 95.44 143 LEU A O 1
ATOM 1064 N N . GLY A 1 144 ? -15.929 1.880 21.051 1.00 96.38 144 GLY A N 1
ATOM 1065 C CA . GLY A 1 144 ? -15.824 3.110 21.833 1.00 96.38 144 GLY A CA 1
ATOM 1066 C C . GLY A 1 144 ? -17.085 3.968 21.727 1.00 96.38 144 GLY A C 1
ATOM 1067 O O . GLY A 1 144 ? -17.659 4.360 22.744 1.00 96.38 144 GLY A O 1
ATOM 1068 N N . PHE A 1 145 ? -17.562 4.210 20.504 1.00 97.31 145 PHE A N 1
ATOM 1069 C CA . PHE A 1 145 ? -18.775 4.989 20.265 1.00 97.31 145 PHE A CA 1
ATOM 1070 C C . PHE A 1 145 ? -20.029 4.282 20.797 1.00 97.31 145 PHE A C 1
ATOM 1072 O O . PHE A 1 145 ? -20.810 4.878 21.537 1.00 97.31 145 PHE A O 1
ATOM 1079 N N . GLY A 1 146 ? -20.200 2.994 20.487 1.00 97.88 146 GLY A N 1
ATOM 1080 C CA . GLY A 1 146 ? -21.329 2.196 20.967 1.00 97.88 146 GLY A CA 1
ATOM 1081 C C . GLY A 1 146 ? -21.369 2.102 22.494 1.00 97.88 146 GLY A C 1
ATOM 1082 O O . GLY A 1 146 ? -22.421 2.310 23.098 1.00 97.88 146 GLY A O 1
ATOM 1083 N N . GLY A 1 147 ? -20.217 1.879 23.132 1.00 98.12 147 GLY A N 1
ATOM 1084 C CA . GLY A 1 147 ? -20.090 1.872 24.589 1.00 98.12 147 GLY A CA 1
ATOM 1085 C C . GLY A 1 147 ? -20.477 3.210 25.219 1.00 98.12 147 GLY A C 1
ATOM 1086 O O . GLY A 1 147 ? -21.205 3.234 26.212 1.00 98.12 147 GLY A O 1
ATOM 1087 N N . ALA A 1 148 ? -20.067 4.328 24.612 1.00 98.12 148 ALA A N 1
ATOM 1088 C CA . ALA A 1 148 ? -20.443 5.661 25.076 1.00 98.12 148 ALA A CA 1
ATOM 1089 C C . ALA A 1 148 ? -21.962 5.895 25.003 1.00 98.12 148 ALA A C 1
ATOM 1091 O O . ALA A 1 148 ? -22.555 6.389 25.963 1.00 98.12 148 ALA A O 1
ATOM 1092 N N . VAL A 1 149 ? -22.610 5.495 23.904 1.00 98.31 149 VAL A N 1
ATOM 1093 C CA . VAL A 1 149 ? -24.070 5.614 23.744 1.00 98.31 149 VAL A CA 1
ATOM 1094 C C . VAL A 1 149 ? -24.809 4.791 24.800 1.00 98.31 149 VAL A C 1
ATOM 1096 O O . VAL A 1 149 ? -25.695 5.315 25.476 1.00 98.31 149 VAL A O 1
ATOM 1099 N N . VAL A 1 150 ? -24.424 3.526 24.993 1.00 98.19 150 VAL A N 1
ATOM 1100 C CA . VAL A 1 150 ? -25.039 2.644 26.000 1.00 98.19 150 VAL A CA 1
ATOM 1101 C C . VAL A 1 150 ? -24.882 3.220 27.408 1.00 98.19 150 VAL A C 1
ATOM 1103 O O . VAL A 1 150 ? -25.843 3.231 28.181 1.00 98.19 150 VAL A O 1
ATOM 1106 N N . LEU A 1 151 ? -23.704 3.756 27.733 1.00 98.06 151 LEU A N 1
ATOM 1107 C CA . LEU A 1 151 ? -23.441 4.381 29.026 1.00 98.06 151 LEU A CA 1
ATOM 1108 C C . LEU A 1 151 ? -24.340 5.604 29.263 1.00 98.06 151 LEU A C 1
ATOM 1110 O O . LEU A 1 151 ? -24.950 5.724 30.326 1.00 98.06 151 LEU A O 1
ATOM 1114 N N . LEU A 1 152 ? -24.462 6.493 28.273 1.00 97.56 152 LEU A N 1
ATOM 1115 C CA . LEU A 1 152 ? -25.319 7.677 28.370 1.00 97.56 152 LEU A CA 1
ATOM 1116 C C . LEU A 1 152 ? -26.796 7.304 28.529 1.00 97.56 152 LEU A C 1
ATOM 1118 O O . LEU A 1 152 ? -27.488 7.899 29.357 1.00 97.56 152 LEU A O 1
ATOM 1122 N N . LEU A 1 153 ? -27.271 6.296 27.792 1.00 97.25 153 LEU A N 1
ATOM 1123 C CA . LEU A 1 153 ? -28.639 5.793 27.920 1.00 97.25 153 LEU A CA 1
ATOM 1124 C C . LEU A 1 153 ? -28.895 5.206 29.310 1.00 97.25 153 LEU A C 1
ATOM 1126 O O . LEU A 1 153 ? -29.889 5.558 29.944 1.00 97.25 153 LEU A O 1
ATOM 1130 N N . ALA A 1 154 ? -27.986 4.377 29.826 1.00 97.06 154 ALA A N 1
ATOM 1131 C CA . ALA A 1 154 ? -28.105 3.814 31.167 1.00 97.06 154 ALA A CA 1
ATOM 1132 C C . ALA A 1 154 ? -28.159 4.916 32.238 1.00 97.06 154 ALA A C 1
ATOM 1134 O O . ALA A 1 154 ? -29.030 4.894 33.110 1.00 97.06 154 ALA A O 1
ATOM 1135 N N . ILE A 1 155 ? -27.286 5.926 32.139 1.00 96.94 155 ILE A N 1
ATOM 1136 C CA . ILE A 1 155 ? -27.297 7.089 33.036 1.00 96.94 155 ILE A CA 1
ATOM 1137 C C . ILE A 1 155 ? -28.625 7.848 32.924 1.00 96.94 155 ILE A C 1
ATOM 1139 O O . ILE A 1 155 ? -29.218 8.192 33.948 1.00 96.94 155 ILE A O 1
ATOM 1143 N N . GLY A 1 156 ? -29.117 8.089 31.706 1.00 95.44 156 GLY A N 1
ATOM 1144 C CA . GLY A 1 156 ? -30.387 8.772 31.457 1.00 95.44 156 GLY A CA 1
ATOM 1145 C C . GLY A 1 156 ? -31.587 8.038 32.060 1.00 95.44 156 GLY A C 1
ATOM 1146 O O . GLY A 1 156 ? -32.409 8.651 32.750 1.00 95.44 156 GLY A O 1
ATOM 1147 N N . ILE A 1 157 ? -31.654 6.716 31.881 1.00 95.75 157 ILE A N 1
ATOM 1148 C CA . ILE A 1 157 ? -32.711 5.860 32.439 1.00 95.75 157 ILE A CA 1
ATOM 1149 C C . ILE A 1 157 ? -32.645 5.868 33.967 1.00 95.75 157 ILE A C 1
ATOM 1151 O O . ILE A 1 157 ? -33.639 6.179 34.626 1.00 95.75 157 ILE A O 1
ATOM 1155 N N . VAL A 1 158 ? -31.471 5.603 34.550 1.00 94.81 158 VAL A N 1
ATOM 1156 C CA . VAL A 1 158 ? -31.285 5.593 36.010 1.00 94.81 158 VAL A CA 1
ATOM 1157 C C . VAL A 1 158 ? -31.646 6.947 36.616 1.00 94.81 158 VAL A C 1
ATOM 1159 O O . VAL A 1 158 ? -32.307 6.999 37.655 1.00 94.81 158 VAL A O 1
ATOM 1162 N N . ARG A 1 159 ? -31.257 8.054 35.972 1.00 92.69 159 ARG A N 1
ATOM 1163 C CA . ARG A 1 159 ? -31.594 9.411 36.421 1.00 92.69 159 ARG A CA 1
ATOM 1164 C C . ARG A 1 159 ? -33.104 9.657 36.399 1.00 92.69 159 ARG A C 1
ATOM 1166 O O . ARG A 1 159 ? -33.627 10.231 37.352 1.00 92.69 159 ARG A O 1
ATOM 1173 N N . THR A 1 160 ? -33.796 9.192 35.361 1.00 91.06 160 THR A N 1
ATOM 1174 C CA . THR A 1 160 ? -35.253 9.343 35.211 1.00 91.06 160 THR A CA 1
ATOM 1175 C C . THR A 1 160 ? -36.012 8.522 36.253 1.00 91.06 160 THR A C 1
ATOM 1177 O O . THR A 1 160 ? -36.843 9.063 36.981 1.00 91.06 160 THR A O 1
ATOM 1180 N N . VAL A 1 161 ? -35.659 7.244 36.419 1.00 91.50 161 VAL A N 1
ATOM 1181 C CA . VAL A 1 161 ? -36.294 6.356 37.408 1.00 91.50 161 VAL A CA 1
ATOM 1182 C C . VAL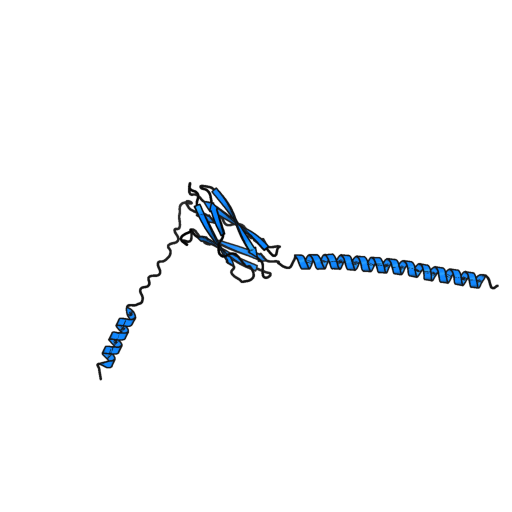 A 1 161 ? -36.040 6.847 38.835 1.00 91.50 161 VAL A C 1
ATOM 1184 O O . VAL A 1 161 ? -36.964 6.901 39.646 1.00 91.50 161 VAL A O 1
ATOM 1187 N N . ARG A 1 162 ? -34.809 7.278 39.153 1.00 89.25 162 ARG A N 1
ATOM 1188 C CA . ARG A 1 162 ? -34.487 7.841 40.476 1.00 89.25 162 ARG A CA 1
ATOM 1189 C C . ARG A 1 162 ? -35.270 9.115 40.783 1.00 89.25 162 ARG A C 1
ATOM 1191 O O . ARG A 1 162 ? -35.662 9.299 41.933 1.00 89.25 162 ARG A O 1
ATOM 1198 N N . LYS A 1 163 ? -35.493 9.990 39.797 1.00 83.19 163 LYS A N 1
ATOM 1199 C CA . LYS A 1 163 ? -36.303 11.204 39.983 1.00 83.19 163 LYS A CA 1
ATOM 1200 C C . LYS A 1 163 ? -37.757 10.845 40.296 1.00 83.19 163 LYS A C 1
ATOM 1202 O O . LYS A 1 163 ? -38.306 11.370 41.260 1.00 83.19 163 LYS A O 1
ATOM 1207 N N . ASN A 1 164 ? -38.342 9.915 39.543 1.00 77.38 164 ASN A N 1
ATOM 1208 C CA . ASN A 1 164 ? -39.736 9.514 39.742 1.00 77.38 164 ASN A CA 1
ATOM 1209 C C . ASN A 1 164 ? -39.949 8.787 41.074 1.00 77.38 164 ASN A C 1
ATOM 1211 O O . ASN A 1 164 ? -40.957 9.006 41.737 1.00 77.38 164 ASN A O 1
ATOM 1215 N N . ARG A 1 165 ? -38.979 7.983 41.530 1.00 76.56 165 ARG A N 1
ATOM 1216 C CA . ARG A 1 165 ? -39.106 7.290 42.819 1.00 76.56 165 ARG A CA 1
ATOM 1217 C C . ARG A 1 165 ? -39.090 8.246 44.015 1.00 76.56 165 ARG A C 1
ATOM 1219 O O . ARG A 1 165 ? -39.878 8.072 44.935 1.00 76.56 165 ARG A O 1
ATOM 1226 N N . LYS A 1 166 ? -38.256 9.293 43.974 1.00 72.94 166 LYS A N 1
ATOM 1227 C CA . LYS A 1 166 ? -38.235 10.330 45.021 1.00 72.94 166 LYS A CA 1
ATOM 1228 C C . LYS A 1 166 ? -39.553 11.103 45.112 1.00 72.94 166 LYS A C 1
ATOM 1230 O O . LYS A 1 166 ? -39.955 11.455 46.213 1.00 72.94 166 LYS A O 1
ATOM 1235 N N . LEU A 1 167 ? -40.220 11.336 43.980 1.00 71.38 167 LEU A N 1
ATOM 1236 C CA . LEU A 1 167 ? -41.527 11.997 43.947 1.00 71.38 167 LEU A CA 1
ATOM 1237 C C . LEU A 1 167 ? -42.609 11.138 44.620 1.00 71.38 167 LEU A C 1
ATOM 1239 O O . LEU A 1 167 ? -43.346 11.646 45.458 1.00 71.38 167 LEU A O 1
ATOM 1243 N N . HIS A 1 168 ? -42.646 9.830 44.351 1.00 68.88 168 HIS A N 1
ATOM 1244 C CA . HIS A 1 168 ? -43.595 8.926 45.015 1.00 68.88 168 HIS A CA 1
ATOM 1245 C C . HIS A 1 168 ? -43.327 8.759 46.520 1.00 68.88 168 HIS A C 1
ATOM 1247 O O . HIS A 1 168 ? -44.267 8.706 47.307 1.00 68.88 168 HIS A O 1
ATOM 1253 N N . GLU A 1 169 ? -42.058 8.720 46.943 1.00 73.12 169 GLU A N 1
ATOM 1254 C CA . GLU A 1 169 ? -41.684 8.672 48.368 1.00 73.12 169 GLU A CA 1
ATOM 1255 C C . GLU A 1 169 ? -42.040 9.972 49.125 1.00 73.12 169 GLU A C 1
ATOM 1257 O O . GLU A 1 169 ? -42.179 9.952 50.351 1.00 73.12 169 GLU A O 1
ATOM 1262 N N . GLN A 1 170 ? -42.159 11.107 48.423 1.00 66.75 170 GLN A N 1
ATOM 1263 C CA . GLN A 1 170 ? -42.651 12.369 48.987 1.00 66.75 170 GLN A CA 1
ATOM 1264 C C . GLN A 1 170 ? -44.177 12.387 49.052 1.00 66.75 170 GLN A C 1
ATOM 1266 O O . GLN A 1 170 ? -44.707 12.634 50.128 1.00 66.75 170 GLN A O 1
ATOM 1271 N N . GLN A 1 171 ? -44.864 12.014 47.968 1.00 66.81 171 GLN A N 1
ATOM 1272 C CA . GLN A 1 171 ? -46.329 11.939 47.937 1.00 66.81 171 GLN A CA 1
ATOM 1273 C C . GLN A 1 171 ? -46.884 10.985 49.001 1.00 66.81 171 GLN A C 1
ATOM 1275 O O . GLN A 1 171 ? -47.775 11.368 49.742 1.00 66.81 171 GLN A O 1
ATOM 1280 N N . MET A 1 172 ? -46.296 9.794 49.184 1.00 68.25 172 MET A N 1
ATOM 1281 C CA . MET A 1 172 ? -46.743 8.879 50.246 1.00 68.25 172 MET A CA 1
ATOM 1282 C C . MET A 1 172 ? -46.530 9.441 51.658 1.00 68.25 172 MET A C 1
ATOM 1284 O O . MET A 1 172 ? -47.311 9.142 52.559 1.00 68.25 172 MET A O 1
ATOM 1288 N N . ARG A 1 173 ? -45.471 10.231 51.880 1.00 72.06 173 ARG A N 1
ATOM 1289 C CA . ARG A 1 173 ? -45.224 10.878 53.178 1.00 72.06 173 ARG A CA 1
ATOM 1290 C C . ARG A 1 173 ? -46.197 12.020 53.431 1.00 72.06 173 ARG A C 1
ATOM 1292 O O . ARG A 1 173 ? -46.633 12.190 54.563 1.00 72.06 173 ARG A O 1
ATOM 1299 N N . GLU A 1 174 ? -46.513 12.778 52.392 1.00 72.75 174 GLU A N 1
ATOM 1300 C CA . GLU A 1 174 ? -47.453 13.892 52.441 1.00 72.75 174 GLU A CA 1
ATOM 1301 C C . GLU A 1 174 ? -48.884 13.373 52.661 1.00 72.75 174 GLU A C 1
ATOM 1303 O O . GLU A 1 174 ? -49.542 13.810 53.600 1.00 72.75 174 GLU A O 1
ATOM 1308 N N . ASP A 1 175 ? -49.299 12.324 51.944 1.00 71.50 175 ASP A N 1
ATOM 1309 C CA . ASP A 1 175 ? -50.595 11.657 52.135 1.00 71.50 175 ASP A CA 1
ATOM 1310 C C . ASP A 1 175 ? -50.717 11.009 53.528 1.00 71.50 175 ASP A C 1
ATOM 1312 O O . ASP A 1 175 ? -51.756 11.116 54.179 1.00 71.50 175 ASP A O 1
ATOM 1316 N N . SER A 1 176 ? -49.643 10.393 54.041 1.00 69.75 176 SER A N 1
ATOM 1317 C CA . SER A 1 176 ? -49.632 9.815 55.399 1.00 69.75 176 SER A CA 1
ATOM 1318 C C . SER A 1 176 ? -49.680 10.880 56.501 1.00 69.75 176 SER A C 1
ATOM 1320 O O . SER A 1 176 ? -50.217 10.628 57.578 1.00 69.75 176 SER A O 1
ATOM 1322 N N . ALA A 1 177 ? -49.118 12.069 56.261 1.00 69.69 177 ALA A N 1
ATOM 1323 C CA . ALA A 1 177 ? -49.197 13.190 57.195 1.00 69.69 177 ALA A CA 1
ATOM 1324 C C . ALA A 1 177 ? -50.597 13.826 57.206 1.00 69.69 177 ALA A C 1
ATOM 1326 O O . ALA A 1 177 ? -51.081 14.223 58.266 1.00 69.69 177 ALA A O 1
ATOM 1327 N N . VAL A 1 178 ? -51.265 13.879 56.049 1.00 71.38 178 VAL A N 1
ATOM 1328 C CA . VAL A 1 178 ? -52.652 14.351 55.921 1.00 71.38 178 VAL A CA 1
ATOM 1329 C C . VAL A 1 178 ? -53.635 13.385 56.601 1.00 71.38 178 VAL A C 1
ATOM 1331 O O . VAL A 1 178 ? -54.522 13.846 57.319 1.00 71.38 178 VAL A O 1
ATOM 1334 N N . ASP A 1 179 ? -53.449 12.065 56.471 1.00 67.88 179 ASP A N 1
ATOM 1335 C CA . ASP A 1 179 ? -54.281 11.060 57.165 1.00 67.88 179 ASP A CA 1
ATOM 1336 C C . ASP A 1 179 ? -54.119 11.107 58.697 1.00 67.88 179 ASP A C 1
ATOM 1338 O O . ASP A 1 179 ? -55.096 10.977 59.436 1.00 67.88 17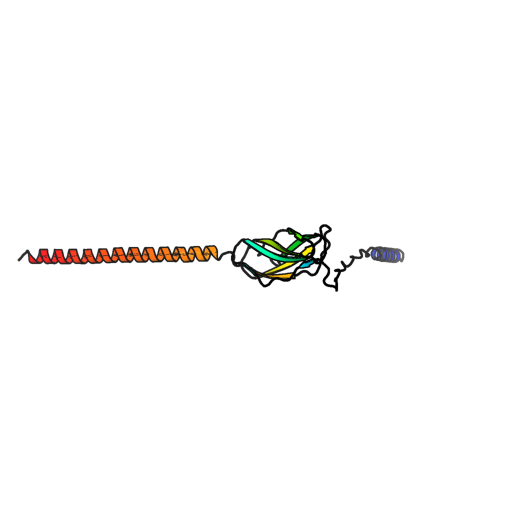9 ASP A O 1
ATOM 1342 N N . LEU A 1 180 ? -52.904 11.369 59.201 1.00 71.88 180 LEU A N 1
ATOM 1343 C CA . LEU A 1 180 ? -52.678 11.546 60.641 1.00 71.88 180 LEU A CA 1
ATOM 1344 C C . LEU A 1 180 ? -53.322 12.830 61.191 1.00 71.88 180 LEU A C 1
ATOM 1346 O O . LEU A 1 180 ? -53.755 12.849 62.341 1.00 71.88 180 LEU A O 1
ATOM 1350 N N . GLY A 1 181 ? -53.385 13.895 60.386 1.00 62.97 181 GLY A N 1
ATOM 1351 C CA . GLY A 1 181 ? -53.984 15.177 60.767 1.00 62.97 181 GLY A CA 1
ATOM 1352 C C . GLY A 1 181 ? -55.517 15.176 60.803 1.00 62.97 181 GLY A C 1
ATOM 1353 O O . GLY A 1 181 ? -56.099 16.020 61.475 1.00 62.97 181 GLY A O 1
ATOM 1354 N N . MET A 1 182 ? -56.173 14.226 60.128 1.00 64.19 182 MET A N 1
ATOM 1355 C CA . MET A 1 182 ? -57.640 14.116 60.071 1.00 64.19 182 MET A CA 1
ATOM 1356 C C . MET A 1 182 ? -58.243 13.245 61.193 1.00 64.19 182 MET A C 1
ATOM 1358 O O . MET A 1 182 ? -59.458 13.082 61.269 1.00 64.19 182 MET A O 1
ATOM 1362 N N . LYS A 1 183 ? -57.405 12.675 62.071 1.00 55.31 183 LYS A N 1
ATOM 1363 C CA . LYS A 1 183 ? -57.797 11.757 63.161 1.00 55.31 183 LYS A CA 1
ATOM 1364 C C . LYS A 1 183 ? -57.856 12.394 64.563 1.00 55.31 183 LYS A C 1
ATOM 1366 O O . LYS A 1 183 ? -57.933 11.654 65.544 1.00 55.31 183 LYS A O 1
ATOM 1371 N N . ILE A 1 184 ? -57.815 13.724 64.658 1.00 52.00 184 ILE A N 1
ATOM 1372 C CA . ILE A 1 184 ? -57.965 14.514 65.900 1.00 52.00 184 ILE A CA 1
ATOM 1373 C C . ILE A 1 184 ? -59.330 15.198 65.879 1.00 52.00 184 ILE A C 1
ATOM 1375 O O . ILE A 1 184 ? -60.005 15.176 66.931 1.00 52.00 184 ILE A O 1
#

InterPro domains:
  IPR046112 Protein of unknown function DUF6049 [PF19516] (35-166)

Foldseek 3Di:
DCVVVVVVVVVVVVVVPPPPPPPPPLPQPPPVPPAFKDWDDDDADEAPAQKFWDWIKIFHQAQAKAKKWKAKDKPDPQKDWDGTDIDIAGHRGIDIDTTMMGGPDFFKIKMWMWIAHPVRRTHDDIDIHIYGDDHCVVVVVVCVVVVVVVVVVVVVVVVVVVVVVVVVVVVVVVVVVVVVVVPD

Radius of gyration: 36.79 Å; Cα contacts (8 Å, |Δi|>4): 289; chains: 1; bounding box: 107×66×93 Å

Sequence (184 aa):
MDCEKRLKKLIAILLAVASVFVGVPAHAVETKDGEGIYIVTGSEINLVARSSNIPIQIKNTFASDVVVHVHVRPTNARVSVPIAVAVKVPGETTVTAKI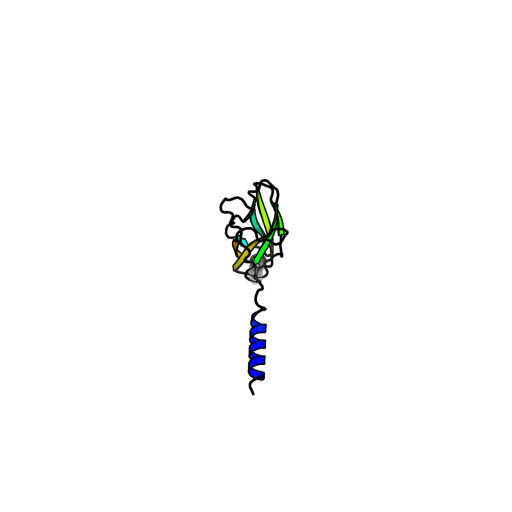PVNAVANGKVLLRAWIETFSGLQIGKAVVLSMNVNADIELAMLLGFGGAVVLLLAIGIVRTVRKNRKLHEQQMREDSAVDLGMKI

Organism: NCBI:txid529884